Protein 1RGX (pdb70)

Solvent-accessible surface area: 13874 Å² total; per-residue (Å²): 149,110,134,61,125,67,23,33,59,41,0,100,63,31,3,112,68,38,16,40,102,21,6,138,48,7,26,20,47,9,66,58,45,79,47,179,34,89,77,4,47,1,60,157,66,25,14,0,0,0,2,1,0,1,65,37,1,6,4,16,51,26,107,164,92,73,30,0,36,0,67,27,94,195,23,74,52,0,7,0,4,0,1,77,30,74,84,86,130,132,111,138,44,64,64,15,35,133,31,0,114,98,17,4,82,77,60,11,61,64,25,1,88,44,12,27,24,52,12,72,60,41,78,44,208,27,76,93,3,47,1,60,163,66,25,12,0,0,0,2,2,0,1,77,41,1,4,6,18,40,26,116,164,92,82,30,0,29,0,70,34,67,216,13,62,53,0,8,0,4,0,1,88,18,85,41,73,129,82,102,173,49,175,67,82,122,99,51,64,28,39,108,69,0,88,61,29,4,102,72,43,11,71,87,18,14,150,61,12,31,28,49,10,71,52,45,83,45,188,33,86,79,4,51,1,59,148,67,26,14,0,0,1,2,0,0,0,65,40,2,5,5,19,46,28,106,160,94,63,32,0,32,0,70,30,98,197,13,73,47,0,6,0,3,0,0,68,8,76,45,68,173

GO terms:
  GO:0005576 extracellular region (C, IDA)
  GO:0005576 extracellular region (C, TAS)
  GO:0005576 extracellular region (C, EXP)

CATH classification: 6.10.250.200 (+1 more: 2.60.40.4230)

InterPro domains:
  IPR009714 Resistin-like molecule hormone family [PF06954] (26-110)
  IPR009714 Resistin-like molecule hormone family [PTHR21101] (1-112)
  IPR009714 Resistin-like molecule hormone family [cd16333] (26-111)
  IPR036262 Resistin-like superfamily [G3DSA:2.60.40.4230] (51-114)
  IPR036262 Resistin-like superfamily [SSF111423] (26-113)

Organism: Mus musculus (NCBI:txid10090)

Structure (mmCIF, N/CA/C/O backbone):
data_1RGX
#
_entry.id   1RGX
#
_cell.length_a   49.021
_cell.length_b   52.475
_cell.length_c   96.609
_cell.angle_alpha   90.00
_cell.angle_beta   96.53
_cell.angle_gamma   90.00
#
_symmetry.space_group_name_H-M   'C 1 2 1'
#
loop_
_entity.id
_entity.type
_entity.pdbx_description
1 polymer Resistin
2 water water
#
loop_
_atom_site.group_PDB
_atom_site.id
_atom_site.type_symbol
_atom_site.label_atom_id
_atom_site.label_alt_id
_atom_site.label_comp_id
_atom_site.label_asym_id
_atom_site.label_entity_id
_atom_site.label_seq_id
_atom_site.pdbx_PDB_ins_code
_atom_site.Cartn_x
_atom_site.Cartn_y
_atom_site.Cartn_z
_atom_site.occupancy
_atom_site.B_iso_or_equiv
_atom_site.auth_seq_id
_atom_site.auth_comp_id
_atom_site.auth_asym_id
_atom_site.auth_atom_id
_atom_site.pdbx_PDB_model_num
ATOM 1 N N . CYS A 1 26 ? -24.574 -9.267 56.482 1.00 33.31 6 CYS A N 1
ATOM 2 C CA . CYS A 1 26 ? -23.985 -8.255 55.537 1.00 33.43 6 CYS A CA 1
ATOM 3 C C . CYS A 1 26 ? -24.731 -8.255 54.177 1.00 32.73 6 CYS A C 1
ATOM 4 O O . CYS A 1 26 ? -24.134 -8.466 53.107 1.00 32.81 6 CYS A O 1
ATOM 7 N N . PRO A 1 27 ? -26.037 -7.975 54.230 1.00 32.10 7 PRO A N 1
ATOM 8 C CA . PRO A 1 27 ? -26.982 -8.336 53.154 1.00 31.62 7 PRO A CA 1
ATOM 9 C C . PRO A 1 27 ? -27.165 -7.393 51.938 1.00 30.96 7 PRO A C 1
ATOM 10 O O . PRO A 1 27 ? -26.701 -7.727 50.840 1.00 31.03 7 PRO A O 1
ATOM 14 N N . ILE A 1 28 ? -27.861 -6.266 52.105 1.00 30.17 8 ILE A N 1
ATOM 15 C CA . ILE A 1 28 ? -28.149 -5.354 50.976 1.00 29.74 8 ILE A CA 1
ATOM 16 C C . ILE A 1 28 ? -26.866 -4.879 50.285 1.00 29.32 8 ILE A C 1
ATOM 17 O O . ILE A 1 28 ? -26.849 -4.683 49.068 1.00 29.08 8 ILE A O 1
ATOM 22 N N . ASP A 1 29 ? -25.802 -4.698 51.064 1.00 28.87 9 ASP A N 1
ATOM 23 C CA . ASP A 1 29 ? -24.494 -4.319 50.517 1.00 28.64 9 ASP A CA 1
ATOM 24 C C . ASP A 1 29 ? -23.886 -5.412 49.626 1.00 28.51 9 ASP A C 1
ATOM 25 O O . ASP A 1 29 ? -23.135 -5.108 48.700 1.00 27.98 9 ASP A O 1
ATOM 27 N N . GLU A 1 30 ? -24.204 -6.674 49.908 1.00 28.36 10 GLU A N 1
ATOM 28 C CA . GLU A 1 30 ? -23.724 -7.802 49.088 1.00 28.42 10 GLU A CA 1
ATOM 29 C C . GLU A 1 30 ? -24.415 -7.849 47.728 1.00 28.16 10 GLU A C 1
ATOM 30 O O . GLU A 1 30 ? -23.769 -8.100 46.702 1.00 28.21 10 GLU A O 1
ATOM 36 N N . ALA A 1 31 ? -25.727 -7.629 47.721 1.00 27.98 11 ALA A N 1
ATOM 37 C CA . ALA A 1 31 ? -26.498 -7.629 46.473 1.00 27.78 11 ALA A CA 1
ATOM 38 C C . ALA A 1 31 ? -26.039 -6.495 45.568 1.00 27.72 11 ALA A C 1
ATOM 39 O O . ALA A 1 31 ? -25.860 -6.683 44.367 1.00 27.68 11 ALA A O 1
ATOM 41 N N . ILE A 1 32 ? -25.847 -5.320 46.159 1.00 27.64 12 ILE A N 1
ATOM 42 C CA . ILE A 1 32 ? -25.327 -4.164 45.431 1.00 27.62 12 ILE A CA 1
ATOM 43 C C . ILE A 1 32 ? -23.912 -4.422 44.915 1.00 27.77 12 ILE A C 1
ATOM 44 O O . ILE A 1 32 ? -23.607 -4.098 43.767 1.00 27.90 12 ILE A O 1
ATOM 49 N N . ASP A 1 33 ? -23.063 -5.017 45.751 1.00 28.05 13 ASP A N 1
ATOM 50 C CA . ASP A 1 33 ? -21.684 -5.351 45.355 1.00 28.39 13 ASP A CA 1
ATOM 51 C C . ASP A 1 33 ? -21.668 -6.254 44.117 1.00 28.21 13 ASP A C 1
ATOM 52 O O . ASP A 1 33 ? -20.859 -6.062 43.201 1.00 28.49 13 ASP A O 1
ATOM 57 N N . LYS A 1 34 ? -22.575 -7.229 44.103 1.00 28.20 14 LYS A N 1
ATOM 58 C CA . LYS A 1 34 ? -22.722 -8.162 42.985 1.00 28.29 14 LYS A CA 1
ATOM 59 C C . LYS A 1 34 ? -23.109 -7.447 41.691 1.00 28.44 14 LYS A C 1
ATOM 60 O O . LYS A 1 34 ? -22.587 -7.764 40.624 1.00 28.46 14 LYS A O 1
ATOM 62 N N . LYS A 1 35 ? -24.024 -6.485 41.799 1.00 28.69 15 LYS A N 1
ATOM 63 C CA . LYS A 1 35 ? -24.485 -5.711 40.646 1.00 28.93 15 LYS A CA 1
ATOM 64 C C . LYS A 1 35 ? -23.381 -4.815 40.093 1.00 29.34 15 LYS A C 1
ATOM 65 O O . LYS A 1 35 ? -23.249 -4.670 38.880 1.00 29.26 15 LYS A O 1
ATOM 67 N N . ILE A 1 36 ? -22.596 -4.214 40.985 1.00 29.74 16 ILE A N 1
ATOM 68 C CA . ILE A 1 36 ? -21.461 -3.387 40.569 1.00 29.97 16 ILE A CA 1
ATOM 69 C C . ILE A 1 36 ? -20.482 -4.237 39.769 1.00 30.58 16 ILE A C 1
ATOM 70 O O . ILE A 1 36 ? -20.112 -3.884 38.647 1.00 30.64 16 ILE A O 1
ATOM 75 N N . LYS A 1 37 ? -20.074 -5.359 40.356 1.00 31.16 17 LYS A N 1
ATOM 76 C CA . LYS A 1 37 ? -19.128 -6.280 39.713 1.00 31.80 17 LYS A CA 1
ATOM 77 C C . LYS A 1 37 ? -19.625 -6.791 38.352 1.00 32.31 17 LYS A C 1
ATOM 78 O O . LYS A 1 37 ? -18.849 -6.881 37.393 1.00 32.14 17 LYS A O 1
ATOM 84 N N . GLN A 1 38 ? -20.913 -7.111 38.265 1.00 33.05 18 GLN A N 1
ATOM 85 C CA . GLN A 1 38 ? -21.502 -7.601 37.012 1.00 33.85 18 GLN A CA 1
ATOM 86 C C . GLN A 1 38 ? -21.463 -6.551 35.902 1.00 34.71 18 GLN A C 1
ATOM 87 O O . GLN A 1 38 ? -21.067 -6.848 34.773 1.00 34.60 18 GLN A O 1
ATOM 89 N N . ASP A 1 39 ? -21.898 -5.336 36.229 1.00 35.83 19 ASP A N 1
ATOM 90 C CA . ASP A 1 39 ? -21.866 -4.217 35.285 1.00 36.67 19 ASP A CA 1
ATOM 91 C C . ASP A 1 39 ? -20.438 -3.894 34.876 1.00 37.59 19 ASP A C 1
ATOM 92 O O . ASP A 1 39 ? -20.170 -3.606 33.713 1.00 37.41 19 ASP A O 1
ATOM 97 N N . PHE A 1 40 ? -19.526 -3.945 35.838 1.00 38.62 20 PHE A N 1
ATOM 98 C CA . PHE A 1 40 ? -18.112 -3.709 35.558 1.00 39.53 20 PHE A CA 1
ATOM 99 C C . PHE A 1 40 ? -17.557 -4.725 34.563 1.00 40.11 20 PHE A C 1
ATOM 100 O O . PHE A 1 40 ? -16.834 -4.354 33.638 1.00 40.28 20 PHE A O 1
ATOM 108 N N . ASN A 1 41 ? -17.924 -5.993 34.726 1.00 40.88 21 ASN A N 1
ATOM 109 C CA . ASN A 1 41 ? -17.405 -7.053 33.857 1.00 41.58 21 ASN A CA 1
ATOM 110 C C . ASN A 1 41 ? -17.797 -6.886 32.383 1.00 41.86 21 ASN A C 1
ATOM 111 O O . ASN A 1 41 ? -17.079 -7.350 31.495 1.00 41.93 21 ASN A O 1
ATOM 116 N N . SER A 1 42 ? -18.921 -6.222 32.120 1.00 42.16 22 SER A N 1
ATOM 117 C CA . SER A 1 42 ? -19.313 -5.914 30.739 1.00 42.43 22 SER A CA 1
ATOM 118 C C . SER A 1 42 ? -18.741 -4.583 30.250 1.00 42.33 22 SER A C 1
ATOM 119 O O . SER A 1 42 ? -18.343 -4.474 29.090 1.00 42.43 22 SER A O 1
ATOM 122 N N . LEU A 1 43 ? -18.703 -3.574 31.116 1.00 42.29 23 LEU A N 1
ATOM 123 C CA . LEU A 1 43 ? -18.206 -2.251 30.711 1.00 42.25 23 LEU A CA 1
ATOM 124 C C . LEU A 1 43 ? -16.682 -2.199 30.522 1.00 42.17 23 LEU A C 1
ATOM 125 O O . LEU A 1 43 ? -16.200 -1.493 29.632 1.00 42.15 23 LEU A O 1
ATOM 130 N N . PHE A 1 44 ? -15.933 -2.937 31.343 1.00 42.08 24 PHE A N 1
ATOM 131 C CA . PHE A 1 44 ? -14.462 -2.976 31.225 1.00 42.13 24 PHE A CA 1
ATOM 132 C C . PHE A 1 44 ? -13.990 -3.295 29.788 1.00 42.05 24 PHE A C 1
ATOM 133 O O . PHE A 1 44 ? -13.328 -2.458 29.173 1.00 42.31 24 PHE A O 1
ATOM 141 N N . PRO A 1 45 ? -14.333 -4.467 29.242 1.00 41.93 25 PRO A N 1
ATOM 142 C CA . PRO A 1 45 ? -13.870 -4.844 27.896 1.00 41.78 25 PRO A CA 1
ATOM 143 C C . PRO A 1 45 ? -14.292 -3.855 26.809 1.00 41.54 25 PRO A C 1
ATOM 144 O O . PRO A 1 45 ? -13.480 -3.490 25.958 1.00 41.64 25 PRO A O 1
ATOM 148 N N . ASN A 1 46 ? -15.556 -3.439 26.852 1.00 41.40 26 ASN A N 1
ATOM 149 C CA . ASN A 1 46 ? -16.084 -2.408 25.952 1.00 41.19 26 ASN A CA 1
ATOM 150 C C . ASN A 1 46 ? -15.192 -1.173 25.896 1.00 40.70 26 ASN A C 1
ATOM 151 O O . ASN A 1 46 ? -14.818 -0.703 24.823 1.00 40.72 26 ASN A O 1
ATOM 156 N N . ALA A 1 47 ? -14.869 -0.659 27.076 1.00 40.14 27 ALA A N 1
ATOM 157 C CA . ALA A 1 47 ? -14.139 0.594 27.220 1.00 39.66 27 ALA A CA 1
ATOM 158 C C . ALA A 1 47 ? -12.656 0.454 26.874 1.00 39.33 27 ALA A C 1
ATOM 159 O O . ALA A 1 47 ? -12.027 1.414 26.434 1.00 39.15 27 ALA A O 1
ATOM 161 N N . ILE A 1 48 ? -12.105 -0.739 27.072 1.00 39.02 28 ILE A N 1
ATOM 162 C CA . ILE A 1 48 ? -10.685 -0.996 26.801 1.00 38.83 28 ILE A CA 1
ATOM 163 C C . ILE A 1 48 ? -10.401 -1.139 25.300 1.00 38.40 28 ILE A C 1
ATOM 164 O O . ILE A 1 48 ? -9.378 -0.651 24.798 1.00 38.68 28 ILE A O 1
ATOM 169 N N . LYS A 1 49 ? -11.298 -1.815 24.587 1.00 37.87 29 LYS A N 1
ATOM 170 C CA . LYS A 1 49 ? -11.177 -1.952 23.131 1.00 37.47 29 LYS A CA 1
ATOM 171 C C . LYS A 1 49 ? -11.444 -0.617 22.430 1.00 36.59 29 LYS A C 1
ATOM 172 O O . LYS A 1 49 ? -11.145 -0.451 21.244 1.00 36.53 29 LYS A O 1
ATOM 178 N N . ASN A 1 50 ? -12.004 0.331 23.179 1.00 35.52 30 ASN A N 1
ATOM 179 C CA . ASN A 1 50 ? -12.160 1.712 22.726 1.00 34.89 30 ASN A CA 1
ATOM 180 C C . ASN A 1 50 ? -10.861 2.541 22.808 1.00 34.18 30 ASN A C 1
ATOM 181 O O . ASN A 1 50 ? -10.847 3.726 22.465 1.00 34.23 30 ASN A O 1
ATOM 186 N N . ILE A 1 51 ? -9.780 1.917 23.268 1.00 33.16 31 ILE A N 1
ATOM 187 C CA . ILE A 1 51 ? -8.486 2.574 23.364 1.00 32.12 31 ILE A CA 1
ATOM 188 C C . ILE A 1 51 ? -7.585 1.988 22.309 1.00 31.35 31 ILE A C 1
ATOM 189 O O . ILE A 1 51 ? -7.523 0.769 22.151 1.00 31.74 31 ILE A O 1
ATOM 194 N N . GLY A 1 52 ? -6.897 2.866 21.589 1.00 29.72 32 GLY A N 1
ATOM 195 C CA . GLY A 1 52 ? -5.908 2.467 20.620 1.00 28.70 32 GLY A CA 1
ATOM 196 C C . GLY A 1 52 ? -4.603 3.174 20.885 1.00 27.24 32 GLY A C 1
ATOM 197 O O . GLY A 1 52 ? -4.504 4.026 21.771 1.00 27.19 32 GLY A O 1
ATOM 198 N N . LEU A 1 53 ? -3.604 2.791 20.106 1.00 25.92 33 LEU A N 1
ATOM 199 C CA . LEU A 1 53 ? -2.314 3.433 20.097 1.00 24.97 33 LEU A CA 1
ATOM 200 C C . LEU A 1 53 ? -2.330 4.618 19.155 1.00 23.95 33 LEU A C 1
ATOM 201 O O . LEU A 1 53 ? -2.675 4.482 17.977 1.00 24.76 33 LEU A O 1
ATOM 206 N N . ASN A 1 54 ? -1.916 5.763 19.674 1.00 22.56 34 ASN A N 1
ATOM 207 C CA . ASN A 1 54 ? -1.801 6.992 18.910 1.00 21.52 34 ASN A CA 1
ATOM 208 C C . ASN A 1 54 ? -0.316 7.264 18.712 1.00 20.89 34 ASN A C 1
ATOM 209 O O . ASN A 1 54 ? 0.387 7.619 19.653 1.00 19.86 34 ASN A O 1
ATOM 214 N N . CYS A 1 55 ? 0.146 7.056 17.486 1.00 20.57 35 CYS A N 1
ATOM 215 C CA . CYS A 1 55 ? 1.559 7.172 17.149 1.00 20.55 35 CYS A CA 1
ATOM 216 C C . CYS A 1 55 ? 1.778 8.224 16.082 1.00 20.19 35 CYS A C 1
ATOM 217 O O . CYS A 1 55 ? 0.937 8.425 15.212 1.00 20.10 35 CYS A O 1
ATOM 220 N N . TRP A 1 56 ? 2.931 8.875 16.147 1.00 19.71 36 TRP A N 1
ATOM 221 C CA . TRP A 1 56 ? 3.341 9.836 15.149 1.00 19.52 36 TRP A CA 1
ATOM 222 C C . TRP A 1 56 ? 4.859 9.852 15.091 1.00 19.56 36 TRP A C 1
ATOM 223 O O . TRP A 1 56 ? 5.528 9.2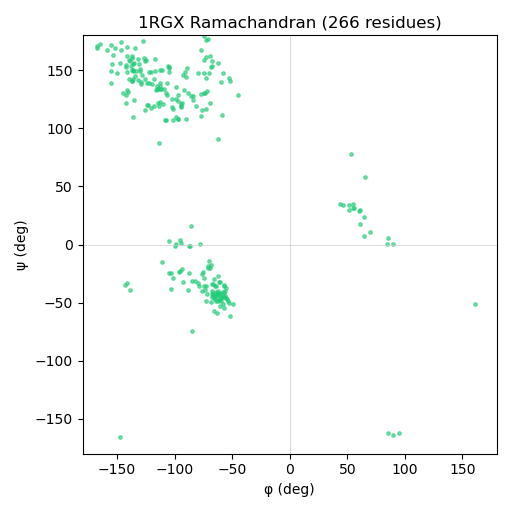80 15.953 1.00 19.78 36 TRP A O 1
ATOM 234 N N . THR A 1 57 ? 5.390 10.505 14.071 1.00 19.06 37 THR A N 1
ATOM 235 C CA . THR A 1 57 ? 6.835 10.572 13.892 1.00 19.50 37 THR A CA 1
ATOM 236 C C . THR A 1 57 ? 7.362 11.975 14.115 1.00 20.11 37 THR A C 1
ATOM 237 O O . THR A 1 57 ? 6.818 12.946 13.577 1.00 20.42 37 THR A O 1
ATOM 241 N N . VAL A 1 58 ? 8.444 12.062 14.881 1.00 20.53 38 VAL A N 1
ATOM 242 C CA . VAL A 1 58 ? 9.179 13.298 15.068 1.00 21.07 38 VAL A CA 1
ATOM 243 C C . VAL A 1 58 ? 10.499 13.119 14.343 1.00 21.19 38 VAL A C 1
ATOM 244 O O . VAL A 1 58 ? 11.241 12.193 14.641 1.00 21.45 38 VAL A O 1
ATOM 248 N N . SER A 1 59 ? 10.776 13.983 13.374 1.00 21.56 39 SER A N 1
ATOM 249 C CA . SER A 1 59 ? 12.039 13.946 12.666 1.00 21.87 39 SER A CA 1
ATOM 250 C C . SER A 1 59 ? 12.833 15.215 12.876 1.00 21.56 39 SER A C 1
ATOM 251 O O . SER A 1 59 ? 12.298 16.259 13.253 1.00 21.72 39 SER A O 1
ATOM 254 N N . SER A 1 60 ? 14.125 15.085 12.624 1.00 21.27 40 SER A N 1
ATOM 255 C CA . SER A 1 60 ? 15.072 16.170 12.772 1.00 21.25 40 SER A CA 1
ATOM 256 C C . SER A 1 60 ? 16.264 15.925 11.865 1.00 20.93 40 SER A C 1
ATOM 257 O O . SER A 1 60 ? 16.634 14.780 11.599 1.00 20.96 40 SER A O 1
ATOM 260 N N . ARG A 1 61 ? 16.867 17.006 11.395 1.00 20.41 41 ARG A N 1
ATOM 261 C CA . ARG A 1 61 ? 18.191 16.921 10.806 1.00 20.48 41 ARG A CA 1
ATOM 262 C C . ARG A 1 61 ? 19.171 16.556 11.926 1.00 20.34 41 ARG A C 1
ATOM 263 O O . ARG A 1 61 ? 18.881 16.763 13.111 1.00 19.85 41 ARG A O 1
ATOM 271 N N . GLY A 1 62 ? 20.315 15.996 11.550 1.00 20.34 42 GLY A N 1
ATOM 272 C CA . GLY A 1 62 ? 21.313 15.548 12.515 1.00 20.34 42 GLY A CA 1
ATOM 273 C C . GLY A 1 62 ? 21.007 14.147 12.999 1.00 20.57 42 GLY A C 1
ATOM 274 O O . GLY A 1 62 ? 20.218 13.431 12.380 1.00 21.20 42 GLY A O 1
ATOM 275 N N . LYS A 1 63 ? 21.601 13.770 14.129 1.00 20.23 43 LYS A N 1
ATOM 276 C CA . LYS A 1 63 ? 21.600 12.374 14.572 1.00 20.18 43 LYS A CA 1
ATOM 277 C C . LYS A 1 63 ? 20.639 12.078 15.722 1.00 19.85 43 LYS A C 1
ATOM 278 O O . LYS A 1 63 ? 20.590 10.948 16.207 1.00 19.67 43 LYS A O 1
ATOM 284 N N . LEU A 1 64 ? 19.877 13.081 16.151 1.00 19.85 44 LEU A N 1
ATOM 285 C CA . LE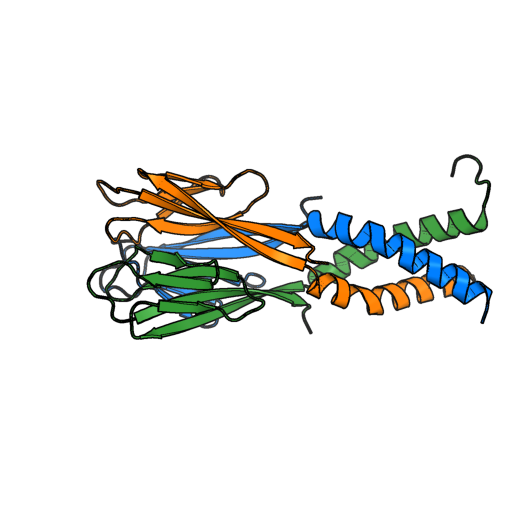U A 1 64 ? 18.954 12.923 17.278 1.00 19.54 44 LEU A CA 1
ATOM 286 C C . LEU A 1 64 ? 17.538 13.407 16.958 1.00 19.66 44 LEU A C 1
ATOM 287 O O . LEU A 1 64 ? 17.363 14.461 16.352 1.00 19.56 44 LEU A O 1
ATOM 292 N N . ALA A 1 65 ? 16.539 12.637 17.390 1.00 19.62 45 ALA A N 1
ATOM 293 C CA . ALA A 1 65 ? 15.126 13.058 17.358 1.00 19.85 45 ALA A CA 1
ATOM 294 C C . ALA A 1 65 ? 14.467 12.573 18.631 1.00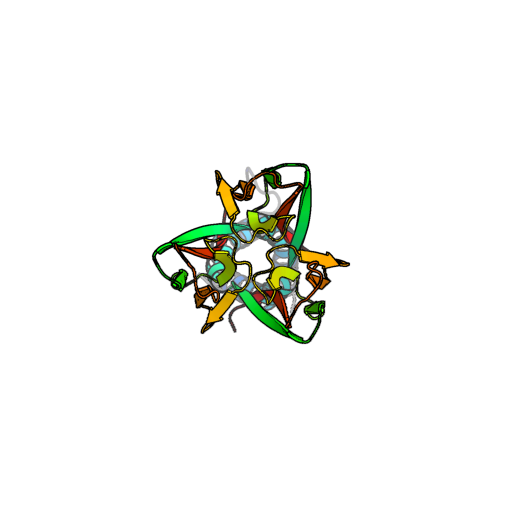 20.26 45 ALA A C 1
ATOM 295 O O . ALA A 1 65 ? 14.617 11.409 18.980 1.00 20.16 45 ALA A O 1
ATOM 297 N N . SER A 1 66 ? 13.740 13.445 19.323 1.00 21.12 46 SER A N 1
ATOM 298 C CA . SER A 1 66 ? 13.147 13.066 20.606 1.00 21.54 46 SER A CA 1
ATOM 299 C C . SER A 1 66 ? 11.625 13.106 20.621 1.00 21.73 46 SER A C 1
ATOM 300 O O . SER A 1 66 ? 10.988 13.899 19.920 1.00 21.90 46 SER A O 1
ATOM 303 N N . CYS A 1 67 ? 11.060 12.225 21.437 1.00 21.55 47 CYS A N 1
ATOM 304 C CA . CYS A 1 67 ? 9.626 12.169 21.643 1.00 21.76 47 CYS A CA 1
ATOM 305 C C . CYS A 1 67 ? 9.293 13.064 22.818 1.00 22.07 47 CYS A C 1
ATOM 306 O O . CYS A 1 67 ? 10.110 13.203 23.730 1.00 21.81 47 CYS A O 1
ATOM 309 N N . PRO A 1 68 ? 8.108 13.672 22.809 1.00 22.30 48 PRO A N 1
ATOM 310 C CA . PRO A 1 68 ? 7.705 14.568 23.888 1.00 22.65 48 PRO A CA 1
ATOM 311 C C . PRO A 1 68 ? 7.265 13.872 25.171 1.00 22.98 48 PRO A C 1
ATOM 312 O O . PRO A 1 68 ? 7.029 12.662 25.191 1.00 22.32 48 PRO A O 1
ATOM 316 N N . GLU A 1 69 ? 7.149 14.657 26.237 1.00 23.67 49 GLU A N 1
ATOM 317 C CA . GLU A 1 69 ? 6.642 14.156 27.506 1.00 24.27 49 GLU A CA 1
ATOM 318 C C . GLU A 1 69 ? 5.310 13.435 27.308 1.00 23.88 49 GLU A C 1
ATOM 319 O O . GLU A 1 69 ? 4.479 13.856 26.497 1.00 23.93 49 GLU A O 1
ATOM 325 N N . GLY A 1 70 ? 5.128 12.338 28.036 1.00 23.38 50 GLY A N 1
ATOM 326 C CA . GLY A 1 70 ? 3.888 11.567 27.988 1.00 23.01 50 GLY A CA 1
ATOM 327 C C . GLY A 1 70 ? 3.814 10.543 26.872 1.00 22.61 50 GLY A C 1
ATOM 328 O O . GLY A 1 70 ? 2.772 9.912 26.676 1.00 22.87 50 GLY A O 1
ATOM 329 N N . THR A 1 71 ? 4.911 10.374 26.135 1.00 21.85 51 THR A N 1
ATOM 330 C CA . THR A 1 71 ? 4.972 9.377 25.069 1.00 21.30 51 THR A CA 1
ATOM 331 C C . THR A 1 71 ? 6.145 8.422 25.258 1.00 20.58 51 THR A C 1
ATOM 332 O O . THR A 1 71 ? 7.124 8.734 25.952 1.00 20.39 51 THR A O 1
ATOM 336 N N . ALA A 1 72 ? 6.028 7.256 24.631 1.00 20.01 52 ALA A N 1
ATOM 337 C CA . ALA A 1 72 ? 7.099 6.274 24.592 1.00 19.74 52 ALA A CA 1
ATOM 338 C C . ALA A 1 72 ? 7.699 6.294 23.201 1.00 19.94 52 ALA A C 1
ATOM 339 O O . ALA A 1 72 ? 7.013 6.649 22.236 1.00 18.99 52 ALA A O 1
ATOM 341 N N . VAL A 1 73 ? 8.973 5.914 23.111 1.00 19.85 53 VAL A N 1
ATOM 342 C CA . VAL A 1 73 ? 9.662 5.770 21.818 1.00 20.73 53 VAL A CA 1
ATOM 343 C C . VAL A 1 73 ? 9.603 4.297 21.442 1.00 21.01 53 VAL A C 1
ATOM 344 O O . VAL A 1 73 ? 10.055 3.439 22.213 1.00 20.02 53 VAL A O 1
ATOM 348 N N . LEU A 1 74 ? 9.058 3.997 20.266 1.00 21.73 54 LEU A N 1
ATOM 349 C CA . LEU A 1 74 ? 8.875 2.598 19.841 1.00 22.39 54 LEU A CA 1
ATOM 350 C C . LEU A 1 74 ? 9.857 2.114 18.778 1.00 22.05 54 LEU A C 1
ATOM 351 O O . LEU A 1 74 ? 10.111 0.910 18.659 1.00 21.90 54 LEU A O 1
ATOM 356 N N . SER A 1 75 ? 10.396 3.047 18.001 1.00 21.31 55 SER A N 1
ATOM 357 C CA . SER A 1 75 ? 11.358 2.731 16.978 1.00 21.21 55 SER A CA 1
ATOM 358 C C . SER A 1 75 ? 12.043 4.016 16.531 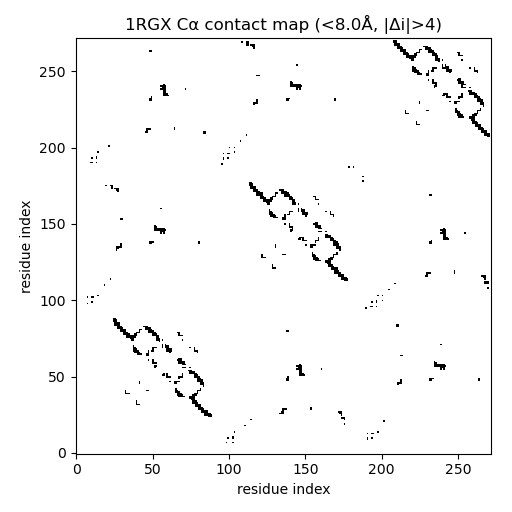1.00 21.52 55 SER A C 1
ATOM 359 O O . SER A 1 75 ? 11.665 5.112 16.957 1.00 22.13 55 SER A O 1
ATOM 362 N N . CYS A 1 76 ? 13.066 3.863 15.705 1.00 21.98 56 CYS A N 1
ATOM 363 C CA . CYS A 1 76 ? 13.766 4.986 15.083 1.00 22.14 56 CYS A CA 1
ATOM 364 C C . CYS A 1 76 ? 14.015 4.689 13.622 1.00 22.34 56 CYS A C 1
ATOM 365 O O . CYS A 1 76 ? 14.078 3.524 13.219 1.00 22.81 56 CYS A O 1
ATOM 368 N N . SER A 1 77 ? 14.161 5.744 12.830 1.00 22.37 57 SER A N 1
ATOM 369 C CA . SER A 1 77 ? 14.600 5.620 11.433 1.00 22.76 57 SER A CA 1
ATOM 370 C C . SER A 1 77 ? 15.722 6.618 11.186 1.00 22.31 57 SER A C 1
ATOM 371 O O . SER A 1 77 ? 15.826 7.635 11.873 1.00 22.22 57 SER A O 1
ATOM 374 N N . CYS A 1 78 ? 16.558 6.326 10.198 1.00 22.50 58 CYS A N 1
ATOM 375 C CA . CYS A 1 78 ? 17.694 7.171 9.880 1.00 22.30 58 CYS A CA 1
ATOM 376 C C . CYS A 1 78 ? 17.824 7.356 8.380 1.00 22.80 58 CYS A C 1
ATOM 377 O O . CYS A 1 78 ? 17.491 6.456 7.609 1.00 22.67 58 CYS A O 1
ATOM 380 N N . GLY A 1 79 ? 18.344 8.510 7.978 1.00 23.33 59 GLY A N 1
ATOM 381 C CA . GLY A 1 79 ? 18.759 8.728 6.591 1.00 23.87 59 GLY A CA 1
ATOM 382 C C . GLY A 1 79 ? 20.007 7.924 6.264 1.00 24.35 59 GLY A C 1
ATOM 383 O O . GLY A 1 79 ? 20.566 7.234 7.125 1.00 24.25 59 GLY A O 1
ATOM 384 N N . SER A 1 80 ? 20.433 8.008 5.009 1.00 25.09 60 SER A N 1
ATOM 385 C CA . SER A 1 80 ? 21.693 7.397 4.549 1.00 25.75 60 SER A CA 1
ATOM 386 C C . SER A 1 80 ? 21.684 5.857 4.648 1.00 25.59 60 SER A C 1
ATOM 387 O O . SER A 1 80 ? 22.741 5.219 4.723 1.00 25.23 60 SER A O 1
ATOM 390 N N . ALA A 1 81 ? 20.474 5.287 4.633 1.00 25.27 61 ALA A N 1
ATOM 391 C CA . ALA A 1 81 ? 20.228 3.834 4.750 1.00 24.95 61 ALA A CA 1
ATOM 392 C C . ALA A 1 81 ? 20.720 3.206 6.059 1.00 24.55 61 ALA A C 1
ATOM 393 O O . ALA A 1 81 ? 20.818 1.981 6.170 1.00 24.60 61 ALA A O 1
ATOM 395 N N . CYS A 1 82 ? 20.970 4.040 7.062 1.00 23.94 62 CYS A N 1
ATOM 396 C CA . CYS A 1 82 ? 21.533 3.587 8.324 1.00 23.56 62 CYS A CA 1
ATOM 397 C C . CYS A 1 82 ? 20.483 2.889 9.184 1.00 22.91 62 CYS A C 1
ATOM 398 O O . CYS A 1 82 ? 19.522 3.513 9.604 1.00 23.33 62 CYS A O 1
ATOM 401 N N . GLY A 1 83 ? 20.672 1.598 9.437 1.00 22.01 63 GLY A N 1
ATOM 402 C CA . GLY A 1 83 ? 19.760 0.824 10.288 1.00 21.27 63 GLY A CA 1
ATOM 403 C C . GLY A 1 83 ? 20.198 0.713 11.740 1.00 20.81 63 GLY A C 1
ATOM 404 O O . GLY A 1 83 ? 19.538 0.039 12.541 1.00 20.60 63 GLY A O 1
ATOM 405 N N . SER A 1 84 ? 21.298 1.383 12.086 1.00 20.33 64 SER A N 1
ATOM 406 C CA . SER A 1 84 ? 21.880 1.310 13.429 1.00 19.99 64 SER A CA 1
ATOM 407 C C . SER A 1 84 ? 21.476 2.514 14.283 1.00 19.97 64 SER A C 1
ATOM 408 O O . SER A 1 84 ? 21.914 3.641 14.044 1.00 19.27 64 SER A O 1
ATOM 411 N N . TRP A 1 85 ? 20.630 2.264 15.280 1.00 20.19 65 TRP A N 1
ATOM 412 C CA . TRP A 1 85 ? 20.178 3.315 16.176 1.00 20.54 65 TRP A CA 1
ATOM 413 C C . TRP A 1 85 ? 20.078 2.814 17.601 1.00 20.50 65 TRP A C 1
ATOM 414 O O . TRP A 1 85 ? 20.040 1.612 17.860 1.00 20.50 65 TRP A O 1
ATOM 425 N N . ASP A 1 86 ? 20.041 3.757 18.528 1.00 21.05 66 ASP A N 1
ATOM 426 C CA . ASP A 1 86 ? 19.755 3.437 19.916 1.00 21.15 66 ASP A CA 1
ATOM 427 C C . ASP A 1 86 ? 18.906 4.538 20.511 1.00 21.44 66 ASP A C 1
ATOM 428 O O . ASP A 1 86 ? 18.936 5.678 20.048 1.00 21.20 66 ASP A O 1
ATOM 433 N N . ILE A 1 87 ? 18.142 4.183 21.535 1.00 22.07 67 ILE A N 1
ATOM 434 C CA . ILE A 1 87 ? 17.296 5.134 22.240 1.00 22.41 67 ILE A CA 1
ATOM 435 C C . ILE A 1 87 ? 17.961 5.540 23.560 1.00 22.98 67 ILE A C 1
ATOM 436 O O . ILE A 1 87 ? 18.318 4.683 24.371 1.00 23.10 67 ILE A O 1
ATOM 441 N N . ARG A 1 88 ? 18.136 6.843 23.762 1.00 23.42 68 ARG A N 1
ATOM 442 C CA . ARG A 1 88 ? 18.750 7.355 24.996 1.00 24.15 68 ARG A CA 1
ATOM 443 C C . ARG A 1 88 ? 17.679 7.828 25.964 1.00 24.20 68 ARG A C 1
ATOM 444 O O . ARG A 1 88 ? 16.747 8.530 25.571 1.00 24.07 68 ARG A O 1
ATOM 452 N N . GLU A 1 89 ? 17.828 7.464 27.236 1.00 24.86 69 GLU A N 1
ATOM 453 C CA . GLU A 1 89 ? 16.927 7.934 28.302 1.00 25.28 69 GLU A CA 1
ATOM 454 C C . GLU A 1 89 ? 15.432 7.720 27.998 1.00 25.23 69 GLU A C 1
ATOM 455 O O . GLU A 1 89 ? 14.579 8.515 28.411 1.00 24.98 69 GLU A O 1
ATOM 461 N N . GLU A 1 90 ? 15.139 6.626 27.291 1.00 25.11 70 GLU A N 1
ATOM 462 C CA . GLU A 1 90 ? 13.793 6.276 26.790 1.00 25.00 70 GLU A CA 1
ATOM 463 C C . GLU A 1 90 ? 13.036 7.473 26.177 1.00 24.35 70 GLU A C 1
ATOM 464 O O . GLU A 1 90 ? 11.811 7.563 26.279 1.00 24.45 70 GLU A O 1
ATOM 470 N N . LYS A 1 91 ? 13.775 8.374 25.530 1.00 24.01 71 LYS A N 1
ATOM 471 C CA . LYS A 1 91 ? 13.203 9.598 24.948 1.00 23.71 71 LYS A CA 1
ATOM 472 C C . LYS A 1 91 ? 13.762 9.951 23.572 1.00 23.04 71 LYS A C 1
ATOM 473 O O . LYS A 1 91 ? 13.018 10.413 22.704 1.00 22.36 71 LYS A O 1
ATOM 479 N N . VAL A 1 92 ? 15.062 9.747 23.381 1.00 22.23 72 VAL A N 1
ATOM 480 C CA . VAL A 1 92 ? 15.761 10.280 22.216 1.00 22.09 72 VAL A CA 1
ATOM 481 C C . VAL A 1 92 ? 16.275 9.174 21.308 1.00 21.26 72 VAL A C 1
ATOM 482 O O . VAL A 1 92 ? 17.069 8.332 21.719 1.00 21.04 72 VAL A O 1
ATOM 486 N N . CYS A 1 93 ? 15.834 9.201 20.055 1.00 21.03 73 CYS A N 1
ATOM 487 C CA . CYS A 1 93 ? 16.422 8.358 19.025 1.00 20.59 73 CYS A CA 1
ATOM 488 C C . CYS A 1 93 ? 17.787 8.908 18.618 1.00 20.86 73 CYS A C 1
ATOM 489 O O . CYS A 1 93 ? 17.907 10.092 18.317 1.00 20.49 73 CYS A O 1
ATOM 492 N N . HIS A 1 94 ? 18.795 8.038 18.602 1.00 20.62 74 HIS A N 1
ATOM 493 C CA . HIS A 1 94 ? 20.145 8.390 18.153 1.00 21.16 74 HIS A CA 1
ATOM 494 C C . HIS A 1 94 ? 20.539 7.510 16.979 1.00 21.29 74 HIS A C 1
ATOM 495 O O . HIS A 1 94 ? 20.631 6.303 17.128 1.00 21.54 74 HIS A O 1
ATOM 502 N N . CYS A 1 95 ? 20.780 8.119 15.818 1.00 22.00 75 CYS A N 1
ATOM 503 C CA . CYS A 1 95 ? 21.273 7.397 14.650 1.00 22.31 75 CYS A CA 1
ATOM 504 C C . CYS A 1 95 ? 22.796 7.372 14.680 1.00 22.88 75 CYS A C 1
ATOM 505 O O . CYS A 1 95 ? 23.433 8.413 14.835 1.00 23.26 75 CYS A O 1
ATOM 508 N N . GLN A 1 96 ? 23.364 6.182 14.502 1.00 23.57 76 GLN A N 1
ATOM 509 C CA . GLN A 1 96 ? 24.773 5.921 14.841 1.00 23.73 76 GLN A CA 1
ATOM 510 C C . GLN A 1 96 ? 25.787 6.015 13.704 1.00 24.56 76 GLN A C 1
ATOM 511 O O . GLN A 1 96 ? 26.968 6.221 13.980 1.00 24.15 76 GLN A O 1
ATOM 517 N N . CYS A 1 97 ? 25.364 5.843 12.454 1.00 25.26 77 CYS A N 1
ATOM 518 C CA . CYS A 1 97 ? 26.322 5.842 11.338 1.00 26.36 77 CYS A CA 1
ATOM 519 C C . CYS A 1 97 ? 27.021 7.195 11.239 1.00 27.38 77 CYS A C 1
ATOM 520 O O . CYS A 1 97 ? 26.508 8.202 11.726 1.00 27.59 77 CYS A O 1
ATOM 523 N N . ALA A 1 98 ? 28.212 7.206 10.644 1.00 28.70 78 ALA A N 1
ATOM 524 C CA . ALA A 1 98 ? 28.964 8.448 10.454 1.00 29.64 78 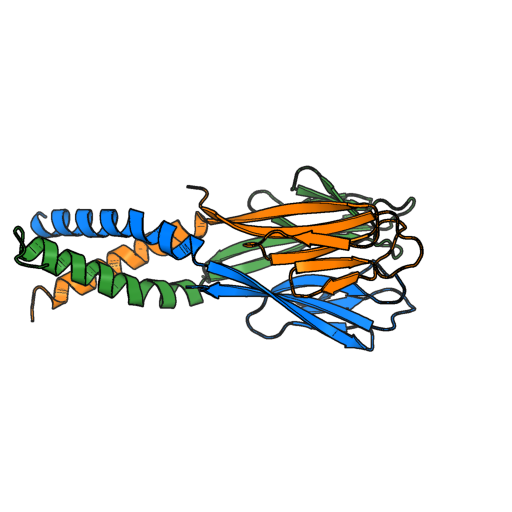ALA A CA 1
ATOM 525 C C . ALA A 1 98 ? 28.168 9.419 9.589 1.00 30.39 78 ALA A C 1
ATOM 526 O O . ALA A 1 98 ? 28.079 10.608 9.895 1.00 30.70 78 ALA A O 1
ATOM 528 N N . ARG A 1 99 ? 27.598 8.890 8.510 1.00 31.13 79 ARG A N 1
ATOM 529 C CA . ARG A 1 99 ? 26.737 9.648 7.609 1.00 31.73 79 ARG A CA 1
ATOM 530 C C . ARG A 1 99 ? 25.283 9.571 8.047 1.00 31.67 79 ARG A C 1
ATOM 531 O O . ARG A 1 99 ? 24.656 8.519 7.908 1.00 32.01 79 ARG A O 1
ATOM 539 N N . ILE A 1 100 ? 24.751 10.673 8.577 1.00 31.40 80 ILE A N 1
ATOM 540 C CA . ILE A 1 100 ? 23.317 10.776 8.878 1.00 31.12 80 ILE A CA 1
ATOM 541 C C . ILE A 1 100 ? 22.744 12.132 8.448 1.00 30.58 80 ILE A C 1
ATOM 542 O O . ILE A 1 100 ? 23.046 13.158 9.052 1.00 30.89 80 ILE A O 1
ATOM 547 N N . ASP A 1 101 ? 21.910 12.126 7.411 1.00 29.96 81 ASP A N 1
ATOM 548 C CA . ASP A 1 101 ? 21.205 13.341 6.983 1.00 29.36 81 ASP A CA 1
ATOM 549 C C . ASP A 1 101 ? 20.076 13.712 7.955 1.00 27.86 81 ASP A C 1
ATOM 550 O O . ASP A 1 101 ? 19.866 14.884 8.250 1.00 28.01 81 ASP A O 1
ATOM 555 N N . TRP A 1 102 ? 19.359 12.711 8.457 1.00 25.97 82 TRP A N 1
ATOM 556 C CA . TRP A 1 102 ? 18.233 12.951 9.359 1.00 24.26 82 TRP A CA 1
ATOM 557 C C . TRP A 1 102 ? 17.977 11.773 10.286 1.00 22.87 82 TRP A C 1
ATOM 558 O O . TRP A 1 102 ? 18.428 10.655 10.038 1.00 21.50 82 TRP A O 1
ATOM 569 N N . THR A 1 103 ? 17.218 12.051 11.341 1.00 21.90 83 THR A N 1
ATOM 570 C CA . THR A 1 103 ? 16.832 11.061 12.341 1.00 21.21 83 THR A CA 1
ATOM 571 C C . THR A 1 103 ? 15.350 11.213 12.622 1.00 21.03 83 THR A C 1
ATOM 572 O O . THR A 1 103 ? 14.817 12.319 12.607 1.00 21.12 83 THR A O 1
ATOM 576 N N . ALA A 1 104 ? 14.694 10.092 12.878 1.00 20.59 84 ALA A N 1
ATOM 577 C CA . ALA A 1 104 ? 13.267 10.097 13.149 1.00 20.17 84 ALA A CA 1
ATOM 578 C C . ALA A 1 104 ? 12.935 9.139 14.267 1.00 19.87 84 ALA A C 1
ATOM 579 O O . ALA A 1 104 ? 13.524 8.063 14.380 1.00 20.10 84 ALA A O 1
ATOM 581 N N . ALA A 1 105 ? 11.988 9.557 15.096 1.00 19.59 85 ALA A N 1
ATOM 582 C CA . ALA A 1 105 ? 11.521 8.770 16.215 1.00 19.10 85 ALA A CA 1
ATOM 583 C C . ALA A 1 105 ? 10.041 8.499 16.029 1.00 19.00 85 ALA A C 1
ATOM 584 O O . ALA A 1 105 ? 9.294 9.392 15.633 1.00 18.04 85 ALA A O 1
ATOM 586 N N . ARG A 1 106 ? 9.635 7.268 16.325 1.00 19.23 86 ARG A N 1
ATOM 587 C CA . ARG A 1 106 ? 8.217 6.912 16.407 1.00 19.72 86 ARG A CA 1
ATOM 588 C C . ARG A 1 106 ? 7.763 7.015 17.857 1.00 19.97 86 ARG A C 1
ATOM 589 O O . ARG A 1 106 ? 8.266 6.297 18.727 1.00 20.38 86 ARG A O 1
ATOM 597 N N . CYS A 1 107 ? 6.791 7.900 18.094 1.00 20.38 87 CYS A N 1
ATOM 598 C CA . CYS A 1 107 ? 6.342 8.277 19.429 1.00 20.47 87 CYS A CA 1
ATOM 599 C C . CYS A 1 107 ? 4.900 7.843 19.588 1.00 20.15 87 CYS A C 1
ATOM 600 O O . CYS A 1 107 ? 4.097 8.086 18.689 1.00 19.74 87 CYS A O 1
ATOM 603 N N . CYS A 1 108 ? 4.573 7.202 20.705 1.00 20.16 88 CYS A N 1
ATOM 604 C CA . CYS A 1 108 ? 3.204 6.732 20.928 1.00 20.63 88 CYS A CA 1
ATOM 605 C C . CYS A 1 108 ? 2.682 6.989 22.323 1.00 20.28 88 CYS A C 1
ATOM 606 O O . CYS A 1 108 ? 3.419 7.009 23.321 1.00 20.29 88 CYS A O 1
ATOM 609 N N . LYS A 1 109 ? 1.374 7.161 22.378 1.00 20.48 89 LYS A N 1
ATOM 610 C CA . LYS A 1 109 ? 0.672 7.174 23.636 1.00 20.91 89 LYS A CA 1
ATOM 611 C C . LYS A 1 109 ? -0.707 6.570 23.448 1.00 21.73 89 LYS A C 1
ATOM 612 O O . LYS A 1 109 ? -1.131 6.333 22.320 1.00 21.27 89 LYS A O 1
ATOM 618 N N . LEU A 1 110 ? -1.389 6.273 24.548 1.00 22.60 90 LEU A N 1
ATOM 619 C CA . LEU A 1 110 ? -2.728 5.693 24.424 1.00 24.13 90 LEU A CA 1
ATOM 620 C C . LEU A 1 110 ? -3.767 6.766 24.123 1.00 25.51 90 LEU A C 1
ATOM 621 O O . LEU A 1 110 ? -3.646 7.909 24.579 1.00 25.36 90 LEU A O 1
ATOM 626 N N . GLN A 1 111 ? -4.792 6.385 23.360 1.00 27.04 91 GLN A N 1
ATOM 627 C CA . GLN A 1 111 ? -5.791 7.335 22.887 1.00 28.81 91 GLN A CA 1
ATOM 628 C C . GLN A 1 111 ? -7.201 6.746 22.888 1.00 30.13 91 GLN A C 1
ATOM 629 O O . GLN A 1 111 ? -7.446 5.729 22.238 1.00 30.13 91 GLN A O 1
ATOM 635 N N . VAL A 1 112 ? -8.122 7.381 23.611 1.00 31.97 92 VAL A N 1
ATOM 636 C CA . VAL A 1 112 ? -9.544 7.031 23.501 1.00 33.53 92 VAL A CA 1
ATOM 637 C C . VAL A 1 112 ? -10.049 7.463 22.126 1.00 34.76 92 VAL A C 1
ATOM 638 O O . VAL A 1 112 ? -9.937 8.631 21.750 1.00 35.25 92 VAL A O 1
ATOM 642 N N . ALA A 1 113 ? -10.564 6.513 21.357 1.00 36.22 93 ALA A N 1
ATOM 643 C CA . ALA A 1 113 ? -11.089 6.809 20.025 1.00 37.02 93 ALA A CA 1
ATOM 644 C C . ALA A 1 113 ? -12.552 7.220 20.125 1.00 37.80 93 ALA A C 1
ATOM 645 O O . ALA A 1 113 ? -13.095 7.918 19.279 1.00 37.88 93 ALA A O 1
ATOM 647 N N . SER A 1 114 ? -13.193 6.745 21.220 1.00 38.53 94 SER A N 1
ATOM 648 C CA . SER A 1 114 ? -14.619 6.923 21.448 1.00 39.11 94 SER A CA 1
ATOM 649 C C . SER A 1 114 ? -15.309 7.250 20.123 1.00 39.42 94 SER A C 1
ATOM 650 O O . SER A 1 114 ? -15.765 6.349 19.420 1.00 40.17 94 SER A O 1
ATOM 654 N N . CYS B 1 26 ? -28.132 12.981 52.629 1.00 58.32 6 CYS B N 1
ATOM 655 C CA . CYS B 1 26 ? -28.480 12.148 51.468 1.00 58.23 6 CYS B CA 1
ATOM 656 C C . CYS B 1 26 ? -27.971 10.684 51.584 1.00 57.75 6 CYS B C 1
ATOM 657 O O . CYS B 1 26 ? -27.415 10.113 50.644 1.00 57.74 6 CYS B O 1
ATOM 660 N N . PRO B 1 27 ? -28.113 10.130 52.797 1.00 57.12 7 PRO B N 1
ATOM 661 C CA . PRO B 1 27 ? -27.607 8.744 53.118 1.00 56.57 7 PRO B CA 1
ATOM 662 C C . PRO B 1 27 ? -28.117 7.471 52.436 1.00 55.77 7 PRO B C 1
ATOM 663 O O . PRO B 1 27 ? -29.089 6.887 52.903 1.00 55.96 7 PRO B O 1
ATOM 667 N N . ILE B 1 28 ? -27.515 7.035 51.362 1.00 54.60 8 ILE B N 1
ATOM 668 C CA . ILE B 1 28 ? -27.850 5.797 50.651 1.00 53.57 8 ILE B CA 1
ATOM 669 C C . ILE B 1 28 ? -27.235 6.029 49.288 1.00 52.40 8 ILE B C 1
ATOM 670 O O . ILE B 1 28 ? -26.491 5.194 48.762 1.00 52.45 8 ILE B O 1
ATOM 675 N N . ASP B 1 29 ? -27.581 7.186 48.754 1.00 50.91 9 ASP B N 1
ATOM 676 C CA . ASP B 1 29 ? -26.972 7.710 47.535 1.00 49.73 9 ASP B CA 1
ATOM 677 C C . ASP B 1 29 ? -25.566 8.251 47.835 1.00 48.59 9 ASP B C 1
ATOM 678 O O . ASP B 1 29 ? -24.717 8.347 46.947 1.00 48.46 9 ASP B O 1
ATOM 680 N N . GLU B 1 30 ? -25.355 8.606 49.102 1.00 47.15 10 GLU B N 1
ATOM 681 C CA . GLU B 1 30 ? -24.048 8.992 49.641 1.00 46.05 10 GLU B CA 1
ATOM 682 C C . GLU B 1 30 ? -23.106 7.783 49.682 1.00 44.92 10 GLU B C 1
ATOM 683 O O . GLU B 1 30 ? -21.967 7.834 49.207 1.00 44.96 10 GLU B O 1
ATOM 685 N N . ALA B 1 31 ? -23.630 6.700 50.255 1.00 43.49 11 ALA B N 1
ATOM 686 C CA . ALA B 1 31 ? -22.915 5.443 50.528 1.00 42.40 11 ALA B CA 1
ATOM 687 C C . ALA B 1 31 ? -22.733 4.504 49.326 1.00 41.35 11 ALA B C 1
ATOM 688 O O . ALA B 1 31 ? -21.718 3.812 49.230 1.00 41.25 11 ALA B O 1
ATOM 690 N N . ILE B 1 32 ? -23.726 4.461 48.439 1.00 40.19 12 ILE B N 1
ATOM 691 C CA . ILE B 1 32 ? -23.676 3.618 47.236 1.00 39.27 12 ILE B CA 1
ATOM 692 C C . ILE B 1 32 ? -22.533 4.066 46.334 1.00 38.47 12 ILE B C 1
ATOM 693 O O . ILE B 1 32 ? -21.808 3.240 45.777 1.00 38.33 12 ILE B O 1
ATOM 698 N N . ASP B 1 33 ? -22.390 5.379 46.188 1.00 37.53 13 ASP B N 1
ATOM 699 C CA . ASP B 1 33 ? -21.351 5.955 45.337 1.00 36.77 13 ASP B CA 1
ATOM 700 C C . ASP B 1 33 ? -19.958 5.634 45.866 1.00 36.10 13 ASP B C 1
ATOM 701 O O . ASP B 1 33 ? -19.029 5.415 45.087 1.00 35.96 13 ASP B O 1
ATOM 703 N N . LYS B 1 34 ? -19.820 5.608 47.190 1.00 35.25 14 LYS B N 1
ATOM 704 C CA . LYS B 1 34 ? -18.549 5.264 47.825 1.00 34.65 14 LYS B CA 1
ATOM 705 C C . LYS B 1 34 ? -18.192 3.801 47.567 1.00 33.99 14 LYS B C 1
ATOM 706 O O . LYS B 1 34 ? -17.036 3.478 47.287 1.00 33.93 14 LYS B O 1
ATOM 712 N N . LYS B 1 35 ? -19.191 2.927 47.650 1.00 33.27 15 LYS B N 1
ATOM 713 C CA . LYS B 1 35 ? -19.004 1.501 47.372 1.00 32.84 15 LYS B CA 1
ATOM 714 C C . LYS B 1 35 ? -18.633 1.246 45.907 1.00 32.53 15 LYS B C 1
ATOM 715 O O . LYS B 1 35 ? -17.843 0.349 45.618 1.00 32.36 15 LYS B O 1
ATOM 718 N N . ILE B 1 36 ? -19.203 2.032 44.993 1.00 32.16 16 ILE B N 1
ATOM 719 C CA . ILE B 1 36 ? -18.867 1.937 43.566 1.00 31.76 16 ILE B CA 1
ATOM 720 C C . ILE B 1 36 ? -17.420 2.353 43.334 1.00 31.65 16 ILE B C 1
ATOM 721 O O . ILE B 1 36 ? -16.685 1.677 42.611 1.00 31.48 16 ILE B O 1
ATOM 726 N N . LYS B 1 37 ? -17.021 3.468 43.944 1.00 31.60 17 LYS B N 1
ATOM 727 C CA . LYS B 1 37 ? -15.641 3.944 43.851 1.00 31.56 17 LYS B CA 1
ATOM 728 C C . LYS B 1 37 ? -14.667 2.907 44.416 1.00 31.57 17 LYS B C 1
ATOM 729 O O . LYS B 1 37 ? -13.654 2.596 43.784 1.00 31.39 17 LYS B O 1
ATOM 735 N N . GLN B 1 38 ? -14.987 2.375 45.596 1.00 31.51 18 GLN B N 1
ATOM 736 C CA . GLN B 1 38 ? -14.173 1.328 46.225 1.00 31.61 18 GLN B CA 1
ATOM 737 C C . GLN B 1 38 ? -14.011 0.112 45.319 1.00 31.67 18 GLN B C 1
ATOM 738 O O . GLN B 1 38 ? -12.893 -0.319 45.040 1.00 31.19 18 GLN B O 1
ATOM 744 N N . ASP B 1 39 ? -15.138 -0.439 44.880 1.00 31.87 19 ASP B N 1
ATOM 745 C CA . ASP B 1 39 ? -15.148 -1.607 44.001 1.00 32.09 19 ASP B CA 1
ATOM 746 C C . ASP B 1 39 ? -14.332 -1.374 42.727 1.00 32.23 19 ASP B C 1
ATOM 747 O O . ASP B 1 39 ? -13.536 -2.225 42.328 1.00 32.11 19 ASP B O 1
ATOM 752 N N . PHE B 1 40 ? -14.527 -0.214 42.104 1.00 32.53 20 PHE B N 1
ATOM 753 C CA . PHE B 1 40 ? -13.809 0.153 40.875 1.00 32.94 20 PHE B CA 1
ATOM 754 C C . PHE B 1 40 ? -12.297 0.168 41.090 1.00 33.35 20 PHE B C 1
ATOM 755 O O . PHE B 1 40 ? -11.544 -0.404 40.302 1.00 33.49 20 PHE B O 1
ATOM 763 N N . ASN B 1 41 ? -11.868 0.823 42.165 1.00 33.98 21 ASN B N 1
ATOM 764 C CA . ASN B 1 41 ? -10.442 0.929 42.498 1.00 34.45 21 ASN B CA 1
ATOM 765 C C . ASN B 1 41 ? -9.755 -0.417 42.745 1.00 34.97 21 ASN B C 1
ATOM 766 O O . ASN B 1 41 ? -8.571 -0.572 42.438 1.00 34.86 21 ASN B O 1
ATOM 771 N N . SER B 1 42 ? -10.491 -1.387 43.281 1.00 35.65 22 SER B N 1
ATOM 772 C CA . SER B 1 42 ? -9.929 -2.715 43.543 1.00 36.56 22 SER B CA 1
ATOM 773 C C . SER B 1 42 ? -9.779 -3.554 42.275 1.00 37.48 22 SER B C 1
ATOM 774 O O . SER B 1 42 ? -8.932 -4.447 42.217 1.00 37.58 22 SER B O 1
ATOM 777 N N . LEU B 1 43 ? -10.601 -3.257 41.270 1.00 38.41 23 LEU B N 1
ATOM 778 C CA . LEU B 1 43 ? -10.750 -4.115 40.092 1.00 39.27 23 LEU B CA 1
ATOM 779 C C . LEU B 1 43 ? -10.192 -3.522 38.809 1.00 39.88 23 LEU B C 1
ATOM 780 O O . LEU B 1 43 ? -10.031 -4.244 37.826 1.00 40.02 23 LEU B O 1
ATOM 785 N N . PHE B 1 44 ? -9.915 -2.221 38.802 1.00 40.64 24 PHE B N 1
ATOM 786 C CA . PHE B 1 44 ? -9.379 -1.582 37.604 1.00 41.36 24 PHE B CA 1
ATOM 787 C C . PHE B 1 44 ? -7.978 -2.088 37.246 1.00 41.70 24 PHE B C 1
ATOM 788 O O . PHE B 1 44 ? -7.792 -2.597 36.141 1.00 42.01 24 PHE B O 1
ATOM 796 N N . PRO B 1 45 ? -7.000 -1.980 38.150 1.00 42.26 25 PRO B N 1
ATOM 797 C CA . PRO B 1 45 ? -5.626 -2.368 37.802 1.00 42.54 25 PRO B CA 1
ATOM 798 C C . PRO B 1 45 ? -5.522 -3.822 37.327 1.00 42.90 25 PRO B C 1
ATOM 799 O O . PRO B 1 45 ? -4.728 -4.124 36.429 1.00 43.20 25 PRO B O 1
ATOM 803 N N . ASN B 1 46 ? -6.328 -4.700 37.924 1.00 43.29 26 ASN B N 1
ATOM 804 C CA . ASN B 1 46 ? -6.466 -6.085 37.464 1.00 43.48 26 ASN B CA 1
ATOM 805 C C . ASN B 1 46 ? -6.923 -6.162 36.006 1.00 43.61 26 ASN B C 1
ATOM 806 O O . ASN B 1 46 ? -6.377 -6.932 35.211 1.00 43.83 26 ASN B O 1
ATOM 808 N N . ALA B 1 47 ? -7.920 -5.352 35.664 1.00 43.62 27 ALA B N 1
ATOM 809 C CA . ALA B 1 47 ? -8.451 -5.305 34.299 1.00 43.54 27 ALA B CA 1
ATOM 810 C C . ALA B 1 47 ? -7.494 -4.645 33.298 1.00 43.43 27 ALA B C 1
ATOM 811 O O . ALA B 1 47 ? -7.626 -4.860 32.092 1.00 43.47 27 ALA B O 1
ATOM 813 N N . ILE B 1 48 ? -6.546 -3.846 33.791 1.00 43.16 28 ILE B N 1
ATOM 814 C CA . ILE B 1 48 ? -5.513 -3.235 32.939 1.00 43.08 28 ILE B CA 1
ATOM 815 C C . ILE B 1 48 ? -4.322 -4.173 32.706 1.00 42.63 28 ILE B C 1
ATOM 816 O O . ILE B 1 48 ? -3.683 -4.122 31.658 1.00 42.78 28 ILE B O 1
ATOM 821 N N . LYS B 1 49 ? -4.012 -5.018 33.682 1.00 42.02 29 LYS B N 1
ATOM 822 C CA . LYS B 1 49 ? -2.976 -6.039 33.501 1.00 41.43 29 LYS B CA 1
ATOM 823 C C . LYS B 1 49 ? -3.448 -7.146 32.554 1.00 40.79 29 LYS B C 1
ATOM 824 O O . LYS B 1 49 ? -2.634 -7.900 32.013 1.00 40.89 29 LYS B O 1
ATOM 826 N N . ASN B 1 50 ? -4.763 -7.228 32.359 1.00 39.80 30 ASN B N 1
ATOM 827 C CA . ASN B 1 50 ? -5.384 -8.253 31.522 1.00 39.01 30 ASN B CA 1
ATOM 828 C C . ASN B 1 50 ? -5.473 -7.873 30.043 1.00 37.95 30 ASN B C 1
ATOM 829 O O . ASN B 1 50 ? -5.972 -8.648 29.219 1.00 37.82 30 ASN B O 1
ATOM 834 N N . ILE B 1 51 ? -5.005 -6.677 29.714 1.00 36.59 31 ILE B N 1
ATOM 835 C CA . ILE B 1 51 ? -4.937 -6.248 28.324 1.00 35.61 31 ILE B CA 1
ATOM 836 C C . ILE B 1 51 ? -3.487 -6.315 27.888 1.00 34.01 31 ILE B C 1
ATOM 837 O O . ILE B 1 51 ? -2.567 -6.116 28.686 1.00 34.26 31 ILE B O 1
ATOM 842 N N . GLY B 1 52 ? -3.287 -6.609 26.613 1.00 32.12 32 GLY B N 1
ATOM 843 C CA . GLY B 1 52 ? -1.952 -6.669 26.072 1.00 30.27 32 GLY B CA 1
ATOM 844 C C . GLY B 1 52 ? -1.831 -5.955 24.751 1.00 28.75 32 GLY B C 1
ATOM 845 O O . GLY B 1 52 ? -2.820 -5.556 24.138 1.00 28.00 32 GLY B O 1
ATOM 846 N N . LEU B 1 53 ? -0.587 -5.789 24.330 1.00 27.06 33 LEU B N 1
ATOM 847 C CA . LEU B 1 53 ? -0.277 -5.309 22.997 1.00 26.13 33 LEU B CA 1
ATOM 848 C C . LEU B 1 53 ? -0.299 -6.485 22.042 1.00 25.13 33 LEU B C 1
ATOM 849 O O . LEU B 1 53 ? 0.438 -7.458 22.232 1.00 25.47 33 LEU B O 1
ATOM 854 N N . ASN B 1 54 ? -1.113 -6.382 20.996 1.00 23.41 34 ASN B N 1
ATOM 855 C CA . ASN B 1 54 ? -1.158 -7.393 19.948 1.00 22.18 34 ASN B CA 1
ATOM 856 C C . ASN B 1 54 ? -0.518 -6.835 18.674 1.00 21.48 34 ASN B C 1
ATOM 857 O O . ASN B 1 54 ? -1.105 -5.979 18.013 1.00 20.95 34 ASN B O 1
ATOM 862 N N . CYS B 1 55 ? 0.681 -7.324 18.349 1.00 20.84 35 CYS B N 1
ATOM 863 C CA . CYS B 1 55 ? 1.462 -6.825 17.220 1.00 20.86 35 CYS B CA 1
ATOM 864 C C . CYS B 1 55 ? 1.783 -7.946 16.235 1.00 20.38 35 CYS B C 1
ATOM 865 O O . CYS B 1 55 ? 2.125 -9.058 16.629 1.00 20.22 35 CYS B O 1
ATOM 868 N N . TRP B 1 56 ? 1.693 -7.641 14.951 1.00 20.25 36 TRP B N 1
ATOM 869 C CA . TRP B 1 56 ? 2.154 -8.563 13.935 1.00 20.52 36 TRP B CA 1
ATOM 870 C C . TRP B 1 56 ? 2.826 -7.781 12.817 1.00 20.31 36 TRP B C 1
ATOM 871 O O . TRP B 1 56 ? 2.776 -6.549 12.784 1.00 20.07 36 TRP B O 1
ATOM 882 N N . THR B 1 57 ? 3.476 -8.507 11.923 1.00 20.55 37 THR B N 1
ATOM 883 C CA . THR B 1 57 ? 4.136 -7.891 10.792 1.00 20.71 37 THR B CA 1
ATOM 884 C C . THR B 1 57 ? 3.367 -8.155 9.509 1.00 21.53 37 THR B C 1
ATOM 885 O O . THR B 1 57 ? 2.872 -9.259 9.280 1.00 21.94 37 THR B O 1
ATOM 889 N N . VAL B 1 58 ? 3.281 -7.115 8.692 1.00 22.02 38 VAL B N 1
ATOM 890 C CA . VAL B 1 58 ? 2.767 -7.199 7.335 1.00 22.57 38 VAL B CA 1
ATOM 891 C C . VAL B 1 58 ? 3.948 -6.920 6.431 1.00 22.84 38 VAL B C 1
ATOM 892 O O . VAL B 1 58 ? 4.587 -5.877 6.554 1.00 22.26 38 VAL B O 1
ATOM 896 N N . SER B 1 59 ? 4.250 -7.856 5.537 1.00 23.25 39 SER B N 1
ATOM 897 C CA . SER B 1 59 ? 5.368 -7.684 4.622 1.00 23.71 39 SER B CA 1
ATOM 898 C C . SER B 1 59 ? 4.917 -7.854 3.186 1.00 24.05 39 SER B C 1
ATOM 899 O O . SER B 1 59 ? 4.070 -8.695 2.884 1.00 24.17 39 SER B O 1
ATOM 902 N N . SER B 1 60 ? 5.491 -7.037 2.315 1.00 24.00 40 SER B N 1
ATOM 903 C CA . SER B 1 60 ? 5.162 -7.048 0.897 1.00 24.34 40 SER B CA 1
ATOM 904 C C . SER B 1 60 ? 6.411 -6.837 0.079 1.00 24.25 40 SER B C 1
ATOM 905 O O . SER B 1 60 ? 7.324 -6.135 0.501 1.00 24.35 40 SER B O 1
ATOM 908 N N . ARG B 1 61 ? 6.453 -7.432 -1.103 1.00 24.14 41 ARG B N 1
ATOM 909 C CA . ARG B 1 61 ? 7.540 -7.141 -2.014 1.00 24.35 41 ARG B CA 1
ATOM 910 C C . ARG B 1 61 ? 7.355 -5.708 -2.512 1.00 23.89 41 ARG B C 1
ATOM 911 O O . ARG B 1 61 ? 6.231 -5.221 -2.616 1.00 24.86 41 ARG B O 1
ATOM 919 N N . GLY B 1 62 ? 8.457 -5.024 -2.781 1.00 23.39 42 GLY B N 1
ATOM 920 C CA . GLY B 1 62 ? 8.393 -3.637 -3.218 1.00 23.02 42 GLY B CA 1
ATOM 921 C C . GLY B 1 62 ? 8.558 -2.688 -2.050 1.00 22.52 42 GLY B C 1
ATOM 922 O O . GLY B 1 62 ? 9.040 -3.082 -0.987 1.00 22.10 42 GLY B O 1
ATOM 923 N N . LYS B 1 63 ? 8.156 -1.437 -2.258 1.00 21.92 43 LYS B N 1
ATOM 924 C CA . LYS B 1 63 ? 8.561 -0.337 -1.386 1.00 22.12 43 LYS B CA 1
ATOM 925 C C . LYS B 1 63 ? 7.503 0.028 -0.348 1.00 21.50 43 LYS B C 1
ATOM 926 O O . LYS B 1 63 ? 7.720 0.946 0.450 1.00 21.79 43 LYS B O 1
ATOM 932 N N . LEU B 1 64 ? 6.373 -0.681 -0.350 1.00 21.00 44 LEU B N 1
ATOM 933 C CA . LEU B 1 64 ? 5.244 -0.350 0.536 1.00 20.28 44 LEU B CA 1
ATOM 934 C C . LEU B 1 64 ? 4.682 -1.553 1.289 1.00 20.16 44 LEU B C 1
ATOM 935 O O . LEU B 1 64 ? 4.564 -2.638 0.737 1.00 19.37 44 LEU B O 1
ATOM 940 N N . ALA B 1 65 ? 4.311 -1.325 2.546 1.00 20.17 45 ALA B N 1
ATOM 941 C CA . ALA B 1 65 ? 3.581 -2.305 3.371 1.00 20.54 45 ALA B CA 1
ATOM 942 C C . ALA B 1 65 ? 2.605 -1.558 4.281 1.00 20.75 45 ALA B C 1
ATOM 943 O O . ALA B 1 65 ? 2.989 -0.612 4.960 1.00 21.59 45 ALA B O 1
ATOM 945 N N . SER B 1 66 ? 1.349 -1.998 4.285 1.00 21.05 46 SER B N 1
ATOM 946 C CA . SER B 1 66 ? 0.236 -1.272 4.905 1.00 21.53 46 SER B CA 1
ATOM 947 C C . SER B 1 66 ? -0.326 -1.991 6.123 1.00 21.53 46 SER B C 1
ATOM 948 O O . SER B 1 66 ? -0.540 -3.202 6.093 1.00 22.09 46 SER B O 1
ATOM 951 N N . CYS B 1 67 ? -0.600 -1.237 7.185 1.00 21.85 47 CYS B N 1
ATOM 952 C CA . CYS B 1 67 ? -1.304 -1.776 8.333 1.00 21.68 47 CYS B CA 1
ATOM 953 C C . CYS B 1 67 ? -2.811 -1.591 8.148 1.00 21.96 47 CYS B C 1
ATOM 954 O O . CYS B 1 67 ? -3.259 -0.585 7.591 1.00 21.52 47 CYS B O 1
ATOM 957 N N . PRO B 1 68 ? -3.594 -2.556 8.617 1.00 22.05 48 PRO B N 1
ATOM 958 C CA . PRO B 1 68 ? -5.040 -2.511 8.423 1.00 22.51 48 PRO B CA 1
ATOM 959 C C . PRO B 1 68 ? -5.739 -1.495 9.325 1.00 23.15 48 PRO B C 1
ATOM 960 O O . PRO B 1 68 ? -5.190 -1.090 10.358 1.00 22.02 48 PRO B O 1
ATOM 964 N N . GLU B 1 69 ? -6.943 -1.084 8.924 1.00 24.37 49 GLU B N 1
ATOM 965 C CA . GLU B 1 69 ? -7.737 -0.163 9.732 1.00 25.24 49 GLU B CA 1
ATOM 966 C C . GLU B 1 69 ? -7.825 -0.773 11.118 1.00 25.10 49 GLU B C 1
ATOM 967 O O . GLU B 1 69 ? -7.903 -1.998 11.260 1.00 25.46 49 GLU B O 1
ATOM 973 N N . GLY B 1 70 ? -7.799 0.077 12.137 1.00 24.74 50 GLY B N 1
ATOM 974 C CA . GLY B 1 70 ? -7.871 -0.383 13.516 1.00 24.21 50 GLY B CA 1
ATOM 975 C C . GLY B 1 70 ? -6.536 -0.694 14.168 1.00 23.78 50 GLY B C 1
ATOM 976 O O . GLY B 1 70 ? -6.493 -1.094 15.339 1.00 23.27 50 GLY B O 1
ATOM 977 N N . THR B 1 71 ? -5.441 -0.518 13.432 1.00 23.29 51 THR B N 1
ATOM 978 C CA . THR B 1 71 ? -4.117 -0.706 13.993 1.00 23.19 51 THR B CA 1
ATOM 979 C C . THR B 1 71 ? -3.251 0.517 13.757 1.00 23.02 51 THR B C 1
ATOM 980 O O . THR B 1 71 ? -3.499 1.319 12.839 1.00 23.18 51 THR B O 1
ATOM 984 N N . ALA B 1 72 ? -2.203 0.607 14.570 1.00 22.69 52 ALA B N 1
ATOM 985 C CA . ALA B 1 72 ? -1.171 1.616 14.414 1.00 21.52 52 ALA B CA 1
ATOM 986 C C . ALA B 1 72 ? 0.093 0.992 13.824 1.00 21.39 52 ALA B C 1
ATOM 987 O O . ALA B 1 72 ? 0.338 -0.204 13.974 1.00 20.72 52 ALA B O 1
ATOM 989 N N . VAL B 1 73 ? 0.862 1.814 13.125 1.00 20.89 53 VAL B N 1
ATOM 990 C CA . VAL B 1 73 ? 2.161 1.418 12.603 1.00 20.99 53 VAL B CA 1
ATOM 991 C C . VAL B 1 73 ? 3.212 1.851 13.601 1.00 21.03 53 VAL B C 1
ATOM 992 O O . VAL B 1 73 ? 3.333 3.037 13.892 1.00 20.54 53 VAL B O 1
ATOM 996 N N . LEU B 1 74 ? 3.986 0.892 14.104 1.00 21.37 54 LEU B N 1
ATOM 997 C CA . LEU B 1 74 ? 5.003 1.168 15.128 1.00 21.71 54 LEU B CA 1
ATOM 998 C C . LEU B 1 74 ? 6.435 1.214 14.635 1.00 21.09 54 LEU B C 1
ATOM 999 O O . LEU B 1 74 ? 7.297 1.812 15.287 1.00 20.89 54 LEU B O 1
ATOM 1004 N N . SER B 1 75 ? 6.690 0.546 13.522 1.00 20.93 55 SER B N 1
ATOM 1005 C CA . SER B 1 75 ? 7.999 0.534 12.910 1.00 20.99 55 SER B CA 1
ATOM 1006 C C . SER B 1 75 ? 7.892 -0.046 11.506 1.00 21.19 55 SER B C 1
ATOM 1007 O O . SER B 1 75 ? 6.842 -0.562 11.101 1.00 21.93 55 SER B O 1
ATOM 1010 N N . CYS B 1 76 ? 8.978 0.088 10.761 1.00 21.88 56 CYS B N 1
ATOM 1011 C CA . CYS B 1 76 ? 9.121 -0.538 9.464 1.00 21.89 56 CYS B CA 1
ATOM 1012 C C . CYS B 1 76 ? 10.467 -1.237 9.381 1.00 22.63 56 CYS B C 1
ATOM 1013 O O . CYS B 1 76 ? 11.395 -0.947 10.144 1.00 22.38 56 CYS B O 1
ATOM 1016 N N . SER B 1 77 ? 10.554 -2.175 8.450 1.00 23.06 57 SER B N 1
ATOM 1017 C CA . SER B 1 77 ? 11.813 -2.815 8.104 1.00 23.70 57 SER B CA 1
ATOM 1018 C C . SER B 1 77 ? 11.865 -2.932 6.593 1.00 23.64 57 SER B C 1
ATOM 1019 O O . SER B 1 77 ? 10.826 -2.974 5.931 1.00 23.84 57 SER B O 1
ATOM 1022 N N . CYS B 1 78 ? 13.078 -2.976 6.057 1.00 23.54 58 CYS B N 1
ATOM 1023 C CA . CYS B 1 78 ? 13.299 -2.995 4.615 1.00 23.65 58 CYS B CA 1
ATOM 1024 C C . CYS B 1 78 ? 14.312 -4.058 4.263 1.00 23.92 58 CYS B C 1
ATOM 1025 O O . CYS B 1 78 ? 15.199 -4.356 5.054 1.00 23.76 58 CYS B O 1
ATOM 1028 N N . GLY B 1 79 ? 14.168 -4.629 3.073 1.00 24.48 59 GLY B N 1
ATOM 1029 C CA . GLY B 1 79 ? 15.177 -5.521 2.526 1.00 24.76 59 GLY B CA 1
ATOM 1030 C C . GLY B 1 79 ? 16.384 -4.729 2.058 1.00 25.12 59 GLY B C 1
ATOM 1031 O O . GLY B 1 79 ? 16.417 -3.501 2.170 1.00 24.92 59 GLY B O 1
ATOM 1032 N N . SER B 1 80 ? 17.383 -5.445 1.551 1.00 25.69 60 SER B N 1
ATOM 1033 C CA . SER B 1 80 ? 18.582 -4.833 0.967 1.00 26.05 60 SER B CA 1
ATOM 1034 C C . SER B 1 80 ? 19.283 -3.858 1.925 1.00 25.94 60 SER B C 1
ATOM 1035 O O . SER B 1 80 ? 19.889 -2.874 1.491 1.00 26.10 60 SER B O 1
ATOM 1038 N N . ALA B 1 81 ? 19.184 -4.135 3.227 1.00 25.56 61 ALA B N 1
ATOM 1039 C CA . ALA B 1 81 ? 19.920 -3.395 4.264 1.00 25.22 61 ALA B CA 1
ATOM 1040 C C . ALA B 1 81 ? 19.453 -1.950 4.482 1.00 24.93 61 ALA B C 1
ATOM 1041 O O . ALA B 1 81 ? 20.100 -1.192 5.207 1.00 24.76 61 ALA B O 1
ATOM 1043 N N . CYS B 1 82 ? 18.315 -1.584 3.902 1.00 24.81 62 CYS B N 1
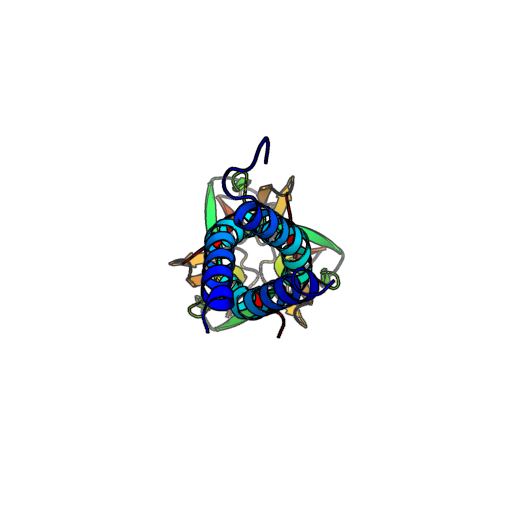ATOM 1044 C CA . CYS B 1 82 ? 17.846 -0.193 3.933 1.00 24.71 62 CYS B CA 1
ATOM 1045 C C . CYS B 1 82 ? 17.229 0.236 5.268 1.00 24.34 62 CYS B C 1
ATOM 1046 O O . CYS B 1 82 ? 16.132 -0.187 5.611 1.00 24.14 62 CYS B O 1
ATOM 1049 N N . GLY B 1 83 ? 17.919 1.111 5.996 1.00 24.16 63 GLY B N 1
ATOM 1050 C CA . GLY B 1 83 ? 17.415 1.622 7.283 1.00 23.99 63 GLY B CA 1
ATOM 1051 C C . GLY B 1 83 ? 16.503 2.839 7.189 1.00 23.70 63 GLY B C 1
ATOM 1052 O O . GLY B 1 83 ? 15.989 3.319 8.207 1.00 23.97 63 GLY B O 1
ATOM 1053 N N . SER B 1 84 ? 16.291 3.325 5.966 1.00 23.39 64 SER B N 1
ATOM 1054 C CA . SER B 1 84 ? 15.590 4.582 5.727 1.00 22.67 64 SER B CA 1
ATOM 1055 C C . SER B 1 84 ? 14.149 4.327 5.286 1.00 22.57 64 SER B C 1
ATOM 1056 O O . SER B 1 84 ? 13.889 3.871 4.167 1.00 22.49 64 SER B O 1
ATOM 1059 N N . TRP B 1 85 ? 13.226 4.610 6.200 1.00 22.39 65 TRP B N 1
ATOM 1060 C CA . TRP B 1 85 ? 11.796 4.456 5.954 1.00 22.25 65 TRP B CA 1
ATOM 1061 C C . TRP B 1 85 ? 11.010 5.631 6.503 1.00 22.08 65 TRP B C 1
ATOM 1062 O O . TRP B 1 85 ? 11.485 6.382 7.352 1.00 22.27 65 TRP B O 1
ATOM 1073 N N . ASP B 1 86 ? 9.801 5.795 5.989 1.00 21.93 66 ASP B N 1
ATOM 1074 C CA . ASP B 1 86 ? 8.859 6.742 6.549 1.00 21.83 66 ASP B CA 1
ATOM 1075 C C . ASP B 1 86 ? 7.501 6.099 6.523 1.00 22.09 66 ASP B C 1
ATOM 1076 O O . ASP B 1 86 ? 7.247 5.182 5.739 1.00 21.94 66 ASP B O 1
ATOM 1081 N N . ILE B 1 87 ? 6.625 6.603 7.369 1.00 21.81 67 ILE B N 1
ATOM 1082 C CA . ILE B 1 87 ? 5.264 6.124 7.413 1.00 22.50 67 ILE B CA 1
ATOM 1083 C C . ILE B 1 87 ? 4.365 7.176 6.804 1.00 23.41 67 ILE B C 1
ATOM 1084 O O . ILE B 1 87 ? 4.448 8.350 7.160 1.00 23.87 67 ILE B O 1
ATOM 1089 N N . ARG B 1 88 ? 3.514 6.735 5.884 1.00 24.82 68 ARG B N 1
ATOM 1090 C CA . ARG B 1 88 ? 2.660 7.615 5.101 1.00 25.77 68 ARG B CA 1
ATOM 1091 C C . ARG B 1 88 ? 1.240 7.455 5.643 1.00 26.15 68 ARG B C 1
ATOM 1092 O O . ARG B 1 88 ? 0.756 6.329 5.810 1.00 25.68 68 ARG B O 1
ATOM 1100 N N . GLU B 1 89 ? 0.597 8.579 5.953 1.00 26.74 69 GLU B N 1
ATOM 1101 C CA . GLU B 1 89 ? -0.803 8.608 6.407 1.00 27.43 69 GLU B CA 1
ATOM 1102 C C . GLU B 1 89 ? -1.048 7.718 7.626 1.00 27.10 69 GLU B C 1
ATOM 1103 O O . GLU B 1 89 ? -2.114 7.114 7.758 1.00 27.55 69 GLU B O 1
ATOM 1109 N N . GLU B 1 90 ? -0.045 7.653 8.503 1.00 26.70 70 GLU B N 1
ATOM 1110 C CA . GLU B 1 90 ? -0.042 6.821 9.717 1.00 26.14 70 GLU B CA 1
ATOM 1111 C C . GLU B 1 90 ? -0.524 5.387 9.485 1.00 25.58 70 GLU B C 1
ATOM 1112 O O . GLU B 1 90 ? -1.111 4.765 10.371 1.00 25.29 70 GLU B O 1
ATOM 1118 N N . LYS B 1 91 ? -0.220 4.857 8.303 1.00 24.52 71 LYS B N 1
ATOM 1119 C CA . LYS B 1 91 ? -0.748 3.562 7.875 1.00 23.99 71 LYS B CA 1
ATOM 1120 C C . LYS B 1 91 ? 0.225 2.698 7.065 1.00 23.01 71 LYS B C 1
ATOM 1121 O O . LYS B 1 91 ? 0.201 1.470 7.186 1.00 22.29 71 LYS B O 1
ATOM 1127 N N . VAL B 1 92 ? 1.064 3.333 6.243 1.00 22.21 72 VAL B N 1
ATOM 1128 C CA . VAL B 1 92 ? 1.847 2.636 5.227 1.00 21.87 72 VAL B CA 1
ATOM 1129 C C . VAL B 1 92 ? 3.331 2.908 5.398 1.00 21.30 72 VAL B C 1
ATOM 1130 O O . VAL B 1 92 ? 3.785 4.050 5.327 1.00 21.16 72 VAL B O 1
ATOM 1134 N N . CYS B 1 93 ? 4.076 1.836 5.619 1.00 21.02 73 CYS B N 1
ATOM 1135 C CA . CYS B 1 93 ? 5.530 1.890 5.611 1.00 20.58 73 CYS B CA 1
ATOM 1136 C C . CYS B 1 93 ? 6.044 2.064 4.186 1.00 20.54 73 CYS B C 1
ATOM 1137 O O . CYS B 1 93 ? 5.626 1.344 3.263 1.00 19.70 73 CYS B O 1
ATOM 1140 N N . HIS B 1 94 ? 6.958 3.016 4.014 1.00 20.62 74 HIS B N 1
ATOM 1141 C CA . HIS B 1 94 ? 7.622 3.241 2.743 1.00 20.94 74 HIS B CA 1
ATOM 1142 C C . HIS B 1 94 ? 9.128 3.141 2.944 1.00 21.43 74 HIS B C 1
ATOM 1143 O O . HIS B 1 94 ? 9.707 3.887 3.725 1.00 21.32 74 HIS B O 1
ATOM 1150 N N . CYS B 1 95 ? 9.746 2.205 2.241 1.00 21.71 75 CYS B N 1
ATOM 1151 C CA . CYS B 1 95 ? 11.197 2.085 2.250 1.00 22.42 75 CYS B CA 1
ATOM 1152 C C . CYS B 1 95 ? 11.795 2.899 1.113 1.00 22.87 75 CYS B C 1
ATOM 1153 O O . CYS B 1 95 ? 11.366 2.781 -0.040 1.00 22.81 75 CYS B O 1
ATOM 1156 N N . GLN B 1 96 ? 12.823 3.680 1.436 1.00 23.30 76 GLN B N 1
ATOM 1157 C CA . GLN B 1 96 ? 13.267 4.782 0.579 1.00 23.92 76 GLN B CA 1
ATOM 1158 C C . GLN B 1 96 ? 14.409 4.476 -0.384 1.00 24.33 76 GLN B C 1
ATOM 1159 O O . GLN B 1 96 ? 14.562 5.176 -1.391 1.00 24.61 76 GLN B O 1
ATOM 1165 N N . CYS B 1 97 ? 15.215 3.461 -0.082 1.00 25.02 77 CYS B N 1
ATOM 1166 C CA . CYS B 1 97 ? 16.401 3.162 -0.894 1.00 26.03 77 CYS B CA 1
ATOM 1167 C C . CYS B 1 97 ? 16.018 2.633 -2.268 1.00 26.82 77 CYS B C 1
ATOM 1168 O O . CYS B 1 97 ? 14.898 2.185 -2.482 1.00 27.05 77 CYS B O 1
ATOM 1171 N N . ALA B 1 98 ? 16.962 2.678 -3.198 1.00 28.20 78 ALA B N 1
ATOM 1172 C CA . ALA B 1 98 ? 16.698 2.259 -4.572 1.00 28.96 78 ALA B CA 1
ATOM 1173 C C . ALA B 1 98 ? 16.571 0.731 -4.698 1.00 29.84 78 ALA B C 1
ATOM 1174 O O . ALA B 1 98 ? 17.280 -0.011 -4.024 1.00 30.03 78 ALA B O 1
ATOM 1176 N N . ARG B 1 99 ? 15.669 0.282 -5.572 1.00 30.83 79 ARG B N 1
ATOM 1177 C CA . ARG B 1 99 ? 15.504 -1.148 -5.949 1.00 31.68 79 ARG B CA 1
ATOM 1178 C C . ARG B 1 99 ? 15.158 -2.099 -4.809 1.00 31.83 79 ARG B C 1
ATOM 1179 O O . ARG B 1 99 ? 15.506 -3.286 -4.862 1.00 32.10 79 ARG B O 1
ATOM 1187 N N . ILE B 1 100 ? 14.482 -1.590 -3.788 1.00 31.25 80 ILE B N 1
ATOM 1188 C CA . ILE B 1 100 ? 14.139 -2.404 -2.630 1.00 31.27 80 ILE B CA 1
ATOM 1189 C C . ILE B 1 100 ? 13.285 -3.611 -3.009 1.00 30.30 80 ILE B C 1
ATOM 1190 O O . ILE B 1 100 ? 12.372 -3.515 -3.830 1.00 30.04 80 ILE B O 1
ATOM 1195 N N . ASP B 1 101 ? 13.584 -4.734 -2.371 1.00 29.29 81 ASP B N 1
ATOM 1196 C CA . ASP B 1 101 ? 12.925 -6.001 -2.668 1.00 28.39 81 ASP B CA 1
ATOM 1197 C C . ASP B 1 101 ? 11.708 -6.260 -1.787 1.00 27.13 81 ASP B C 1
ATOM 1198 O O . ASP B 1 101 ? 10.752 -6.896 -2.230 1.00 26.98 81 ASP B O 1
ATOM 1203 N N . TRP B 1 102 ? 11.738 -5.781 -0.546 1.00 25.47 82 TRP B N 1
ATOM 1204 C CA . TRP B 1 102 ? 10.571 -5.896 0.320 1.00 24.33 82 TRP B CA 1
ATOM 1205 C C . TRP B 1 102 ? 10.518 -4.834 1.403 1.00 23.34 82 TRP B C 1
ATOM 1206 O O . TRP B 1 102 ? 11.533 -4.288 1.818 1.00 23.08 82 TRP B O 1
ATOM 1217 N N . THR B 1 103 ? 9.300 -4.582 1.857 1.00 22.55 83 THR B N 1
ATOM 1218 C CA . THR B 1 103 ? 9.002 -3.643 2.927 1.00 21.53 83 THR B CA 1
ATOM 1219 C C . THR B 1 103 ? 8.147 -4.370 3.944 1.00 21.37 83 THR B C 1
ATOM 1220 O O . THR B 1 103 ? 7.336 -5.214 3.591 1.00 20.40 83 THR B O 1
ATOM 1224 N N . ALA B 1 104 ? 8.329 -4.038 5.213 1.00 20.90 84 ALA B N 1
ATOM 1225 C CA . ALA B 1 104 ? 7.552 -4.659 6.259 1.00 21.12 84 ALA B CA 1
ATOM 1226 C C . ALA B 1 104 ? 7.097 -3.601 7.258 1.00 21.27 84 ALA B C 1
ATOM 1227 O O . ALA B 1 104 ? 7.852 -2.679 7.582 1.00 21.96 84 ALA B O 1
ATOM 1229 N N . ALA B 1 105 ? 5.863 -3.738 7.726 1.00 20.45 85 ALA B N 1
ATOM 1230 C CA . ALA B 1 105 ? 5.303 -2.836 8.727 1.00 20.03 85 ALA B CA 1
ATOM 1231 C C . ALA B 1 105 ? 4.973 -3.620 9.984 1.00 19.83 85 ALA B C 1
ATOM 1232 O O . ALA B 1 105 ? 4.503 -4.752 9.905 1.00 19.78 85 ALA B O 1
ATOM 1234 N N . ARG B 1 106 ? 5.202 -3.009 11.145 1.00 19.74 86 ARG B N 1
ATOM 1235 C CA . ARG B 1 106 ? 4.837 -3.628 12.416 1.00 19.77 86 ARG B CA 1
ATOM 1236 C C . ARG B 1 106 ? 3.547 -2.959 12.846 1.00 20.33 86 ARG B C 1
ATOM 1237 O O . ARG B 1 106 ? 3.528 -1.755 13.072 1.00 20.90 86 ARG B O 1
ATOM 1245 N N . CYS B 1 107 ? 2.481 -3.749 12.929 1.00 20.92 87 CYS B N 1
ATOM 1246 C CA . CYS B 1 107 ? 1.119 -3.252 13.167 1.00 21.43 87 CYS B CA 1
ATOM 1247 C C . CYS B 1 107 ? 0.674 -3.716 14.530 1.00 21.60 87 CYS B C 1
ATOM 1248 O O . CYS B 1 107 ? 0.850 -4.886 14.842 1.00 21.77 87 CYS B O 1
ATOM 1251 N N . CYS B 1 108 ? 0.090 -2.822 15.335 1.00 21.74 88 CYS B N 1
ATOM 1252 C CA . CYS B 1 108 ? -0.363 -3.185 16.677 1.00 22.57 88 CYS B CA 1
ATOM 1253 C C . CYS B 1 108 ? -1.733 -2.620 17.017 1.00 22.66 88 CYS B C 1
ATOM 1254 O O . CYS B 1 108 ? -2.125 -1.555 16.538 1.00 22.73 88 CYS B O 1
ATOM 1257 N N . LYS B 1 109 ? -2.437 -3.357 17.865 1.00 23.43 89 LYS B N 1
ATOM 1258 C CA . LYS B 1 109 ? -3.642 -2.887 18.527 1.00 23.80 89 LYS B CA 1
ATOM 1259 C C . LYS B 1 109 ? -3.681 -3.536 19.898 1.00 24.39 89 LYS B C 1
ATOM 1260 O O . LYS B 1 109 ? -2.851 -4.384 20.215 1.00 22.89 89 LYS B O 1
ATOM 1266 N N . LEU B 1 110 ? -4.651 -3.136 20.711 1.00 25.26 90 LEU B N 1
ATOM 1267 C CA . LEU B 1 110 ? -4.799 -3.703 22.039 1.00 26.55 90 LEU B CA 1
ATOM 1268 C C . LEU B 1 110 ? -5.693 -4.939 22.003 1.00 27.32 90 LEU B C 1
ATOM 1269 O O . LEU B 1 110 ? -6.563 -5.060 21.135 1.00 26.34 90 LEU B O 1
ATOM 1274 N N . GLN B 1 111 ? -5.460 -5.855 22.943 1.00 28.96 91 GLN B N 1
ATOM 1275 C CA . GLN B 1 111 ? -6.225 -7.102 23.032 1.00 30.50 91 GLN B CA 1
ATOM 1276 C C . GLN B 1 111 ? -6.485 -7.461 24.495 1.00 31.58 91 GLN B C 1
ATOM 1277 O O . GLN B 1 111 ? -5.577 -7.429 25.327 1.00 31.83 91 GLN B O 1
ATOM 1287 N N . VAL B 1 112 ? -7.732 -7.804 24.798 1.00 32.65 92 VAL B N 1
ATOM 1288 C CA . VAL B 1 112 ? -8.088 -8.324 26.116 1.00 33.77 92 VAL B CA 1
ATOM 1289 C C . VAL B 1 112 ? -7.741 -9.815 26.165 1.00 34.59 92 VAL B C 1
ATOM 1290 O O . VAL B 1 112 ? -8.268 -10.612 25.388 1.00 35.12 92 VAL B O 1
ATOM 1294 N N . ALA B 1 113 ? -6.848 -10.181 27.078 1.00 35.47 93 ALA B N 1
ATOM 1295 C CA . ALA B 1 113 ? -6.342 -11.552 27.161 1.00 36.13 93 ALA B CA 1
ATOM 1296 C C . ALA B 1 113 ? -7.319 -12.478 27.881 1.00 36.72 93 ALA B C 1
ATOM 1297 O O . ALA B 1 113 ? -7.430 -13.657 27.541 1.00 36.79 93 ALA B O 1
ATOM 1299 N N . SER B 1 114 ? -8.035 -11.903 28.850 1.00 37.28 94 SER B N 1
ATOM 1300 C CA . SER B 1 114 ? -8.779 -12.617 29.911 1.00 37.80 94 SER B CA 1
ATOM 1301 C C . SER B 1 114 ? -8.132 -13.915 30.385 1.00 38.00 94 SER B C 1
ATOM 1302 O O . SER B 1 114 ? -6.910 -14.058 30.358 1.00 38.35 94 SER B O 1
ATOM 1306 N N . SER C 1 21 ? -34.810 3.236 31.989 1.00 36.33 1 SER C N 1
ATOM 1307 C CA . SER C 1 21 ? -36.102 3.595 32.646 1.00 36.05 1 SER C CA 1
ATOM 1308 C C . SER C 1 21 ? -37.280 3.344 31.702 1.00 35.41 1 SER C C 1
ATOM 1309 O O . SER C 1 21 ? -37.421 2.239 31.177 1.00 35.65 1 SER C O 1
ATOM 1312 N N . SER C 1 22 ? -38.085 4.377 31.454 1.00 34.68 2 SER C N 1
ATOM 1313 C CA . SER C 1 22 ? -39.452 4.222 30.950 1.00 33.66 2 SER C CA 1
ATOM 1314 C C . SER C 1 22 ? -40.255 3.259 31.833 1.00 32.75 2 SER C C 1
ATOM 1315 O O . SER C 1 22 ? -40.458 2.106 31.473 1.00 33.30 2 SER C O 1
ATOM 1318 N N . MET C 1 23 ? -40.714 3.737 32.982 1.00 31.59 3 MET C N 1
ATOM 1319 C CA . MET C 1 23 ? -41.532 2.927 33.899 1.00 30.21 3 MET C CA 1
ATOM 1320 C C . MET C 1 23 ? -40.789 1.719 34.503 1.00 29.72 3 MET C C 1
ATOM 1321 O O . MET C 1 23 ? -41.221 0.576 34.337 1.00 29.33 3 MET C O 1
ATOM 1326 N N . PRO C 1 24 ? -39.681 1.968 35.198 1.00 29.32 4 PRO C N 1
ATOM 1327 C CA . PRO C 1 24 ? -38.916 0.909 35.871 1.00 29.01 4 PRO C CA 1
ATOM 1328 C C . PRO C 1 24 ? -39.755 -0.095 36.660 1.00 28.62 4 PRO C C 1
ATOM 1329 O O . PRO C 1 24 ? -40.577 0.300 37.486 1.00 28.46 4 PRO C O 1
ATOM 1333 N N . LEU C 1 25 ? -39.540 -1.382 36.400 1.00 28.40 5 LEU C N 1
ATOM 1334 C CA . LEU C 1 25 ? -40.213 -2.448 37.153 1.00 28.55 5 LEU C CA 1
ATOM 1335 C C . LEU C 1 25 ? -39.467 -2.707 38.460 1.00 28.41 5 LEU C C 1
ATOM 1336 O O . LEU C 1 25 ? -40.066 -3.106 39.458 1.00 28.54 5 LEU C O 1
ATOM 1341 N N . CYS C 1 26 ? -38.151 -2.497 38.422 1.00 28.62 6 CYS C N 1
ATOM 1342 C CA . CYS C 1 26 ? -37.290 -2.487 39.606 1.00 28.85 6 CYS C CA 1
ATOM 1343 C C . CYS C 1 26 ? -36.750 -1.061 39.778 1.00 28.47 6 CYS C C 1
ATOM 1344 O O . CYS C 1 26 ? -35.676 -0.742 39.260 1.00 28.59 6 CYS C O 1
ATOM 1347 N N . PRO C 1 27 ? -37.488 -0.195 40.473 1.00 28.23 7 PRO C N 1
ATOM 1348 C CA . PRO C 1 27 ? -37.089 1.207 40.599 1.00 28.25 7 PRO C CA 1
ATOM 1349 C C . PRO C 1 27 ? -35.718 1.396 41.256 1.00 28.38 7 PRO C C 1
ATOM 1350 O O . PRO C 1 27 ? -34.920 2.211 40.791 1.00 28.54 7 PRO C O 1
ATOM 1354 N N . ILE C 1 28 ? -35.448 0.627 42.307 1.00 28.78 8 ILE C N 1
ATOM 1355 C CA . ILE C 1 28 ? -34.192 0.755 43.060 1.00 29.27 8 ILE C CA 1
ATOM 1356 C C . ILE C 1 28 ? -33.021 0.197 42.266 1.00 29.41 8 ILE C C 1
ATOM 1357 O O . ILE C 1 28 ? -31.976 0.837 42.140 1.00 29.65 8 ILE C O 1
ATOM 1362 N N . ASP C 1 29 ? -33.198 -1.009 41.744 1.00 29.73 9 ASP C N 1
ATOM 1363 C CA . ASP C 1 29 ? -32.167 -1.650 40.936 1.00 30.10 9 ASP C CA 1
ATOM 1364 C C . ASP C 1 29 ? -31.765 -0.774 39.751 1.00 30.31 9 ASP C C 1
ATOM 1365 O O . ASP C 1 29 ? -30.576 -0.614 39.465 1.00 30.40 9 ASP C O 1
ATOM 1370 N N . GLU C 1 30 ? -32.759 -0.201 39.076 1.00 30.77 10 GLU C N 1
ATOM 1371 C CA . GLU C 1 30 ? -32.508 0.682 37.935 1.00 31.31 10 GLU C CA 1
ATOM 1372 C C . GLU C 1 30 ? -31.828 1.984 38.325 1.00 31.60 10 GLU C C 1
ATOM 1373 O O . GLU C 1 30 ? -30.917 2.436 37.632 1.00 31.87 10 GLU C O 1
ATOM 1379 N N . ALA C 1 31 ? -32.278 2.593 39.419 1.00 32.17 11 ALA C N 1
ATOM 1380 C CA . ALA C 1 31 ? -31.646 3.811 39.924 1.00 32.53 11 ALA C CA 1
ATOM 1381 C C . ALA C 1 31 ? -30.160 3.561 40.204 1.00 32.97 11 ALA C C 1
ATOM 1382 O O . ALA C 1 31 ? -29.303 4.364 39.826 1.00 32.95 11 ALA C O 1
ATOM 1384 N N . ILE C 1 32 ? -29.872 2.430 40.847 1.00 33.56 12 ILE C N 1
ATOM 1385 C CA . ILE C 1 32 ? -28.497 2.022 41.160 1.00 33.98 12 ILE C CA 1
ATOM 1386 C C . ILE C 1 32 ? -27.703 1.692 39.902 1.00 34.57 12 ILE C C 1
ATOM 1387 O O . ILE C 1 32 ? -26.552 2.109 39.766 1.00 34.73 12 ILE C O 1
ATOM 1392 N N . ASP C 1 33 ? -28.314 0.942 38.988 1.00 35.17 13 ASP C N 1
ATOM 1393 C CA . ASP C 1 33 ? -27.665 0.593 37.722 1.00 35.81 13 ASP C CA 1
ATOM 1394 C C . ASP C 1 33 ? -27.192 1.844 36.991 1.00 36.00 13 ASP C C 1
ATOM 1395 O O . ASP C 1 33 ? -26.058 1.906 36.513 1.00 36.08 13 ASP C O 1
ATOM 1400 N N . LYS C 1 34 ? -28.073 2.836 36.910 1.00 36.40 14 LYS C N 1
ATOM 1401 C CA . LYS C 1 34 ? -27.763 4.083 36.215 1.00 36.67 14 LYS C CA 1
ATOM 1402 C C . LYS C 1 34 ? -26.671 4.877 36.943 1.00 36.63 14 LYS C C 1
ATOM 1403 O O . LYS C 1 34 ? -25.849 5.532 36.299 1.00 36.56 14 LYS C O 1
ATOM 1409 N N . LYS C 1 35 ? -26.656 4.803 38.273 1.00 36.45 15 LYS C N 1
ATOM 1410 C CA . LYS C 1 35 ? -25.591 5.430 39.061 1.00 36.50 15 LYS C CA 1
ATOM 1411 C C . LYS C 1 35 ? -24.244 4.746 38.814 1.00 36.50 15 LYS C C 1
ATOM 1412 O O . LYS C 1 35 ? -23.221 5.417 38.657 1.00 36.60 15 LYS C O 1
ATOM 1418 N N . ILE C 1 36 ? -24.254 3.415 38.777 1.00 36.62 16 ILE C N 1
ATOM 1419 C CA . ILE C 1 36 ? -23.049 2.631 38.473 1.00 36.79 16 ILE C CA 1
ATOM 1420 C C . ILE C 1 36 ? -22.473 3.014 37.117 1.00 37.09 16 ILE C C 1
ATOM 1421 O O . ILE C 1 36 ? -21.280 3.296 36.996 1.00 36.80 16 ILE C O 1
ATOM 1426 N N . LYS C 1 37 ? -23.334 3.012 36.105 1.00 37.42 17 LYS C N 1
ATOM 1427 C CA . LYS C 1 37 ? -22.935 3.340 34.742 1.00 37.91 17 LYS C CA 1
ATOM 1428 C C . LYS C 1 37 ? -22.423 4.776 34.642 1.00 38.20 17 LYS C C 1
ATOM 1429 O O . LYS C 1 37 ? -21.353 5.014 34.086 1.00 38.04 17 LYS C O 1
ATOM 1435 N N . GLN C 1 38 ? -23.181 5.723 35.192 1.00 38.54 18 GLN C N 1
ATOM 1436 C CA . GLN C 1 38 ? -22.746 7.122 35.248 1.00 38.92 18 GLN C CA 1
ATOM 1437 C C . GLN C 1 38 ? -21.369 7.256 35.896 1.00 39.28 18 GLN C C 1
ATOM 1438 O O . GLN C 1 38 ? -20.485 7.923 35.358 1.00 39.41 18 GLN C O 1
ATOM 1440 N N . ASP C 1 39 ? -21.201 6.618 37.051 1.00 39.82 19 ASP C N 1
ATOM 1441 C CA . ASP C 1 39 ? -19.932 6.654 37.784 1.00 40.25 19 ASP C CA 1
ATOM 1442 C C . ASP C 1 39 ? -18.793 6.050 36.967 1.00 40.73 19 ASP C C 1
ATOM 1443 O O . ASP C 1 39 ? -17.727 6.655 36.853 1.00 40.84 19 ASP C O 1
ATOM 1448 N N . PHE C 1 40 ? -19.028 4.878 36.379 1.00 41.27 20 PHE C N 1
ATOM 1449 C CA . PHE C 1 40 ? -18.028 4.233 35.520 1.00 41.81 20 PHE C CA 1
ATOM 1450 C C . PHE C 1 40 ? -17.591 5.164 34.394 1.00 42.19 20 PHE C C 1
ATOM 1451 O O . PHE C 1 40 ? -16.416 5.187 34.017 1.00 42.22 20 PHE C O 1
ATOM 1459 N N . ASN C 1 41 ? -18.540 5.930 33.865 1.00 42.60 21 ASN C N 1
ATOM 1460 C CA . ASN C 1 41 ? -18.272 6.828 32.743 1.00 43.09 21 ASN C CA 1
ATOM 1461 C C . ASN C 1 41 ? -17.361 8.007 33.103 1.00 43.20 21 ASN C C 1
ATOM 1462 O O . ASN C 1 41 ? -16.790 8.642 32.215 1.00 43.12 21 ASN C O 1
ATOM 1467 N N . SER C 1 42 ? -17.232 8.288 34.397 1.00 43.32 22 SER C N 1
ATOM 1468 C CA . SER C 1 42 ? -16.265 9.269 34.899 1.00 43.55 22 SER C CA 1
ATOM 1469 C C . SER C 1 42 ? -15.030 8.599 35.515 1.00 43.64 22 SER C C 1
ATOM 1470 O O . SER C 1 42 ? -13.912 9.097 35.361 1.00 43.60 22 SER C O 1
ATOM 1473 N N . LEU C 1 43 ? -15.234 7.486 36.219 1.00 43.83 23 LEU C N 1
ATOM 1474 C CA . LEU C 1 43 ? -14.123 6.740 36.825 1.00 43.95 23 LEU C CA 1
ATOM 1475 C C . LEU C 1 43 ? -13.170 6.159 35.773 1.00 44.08 23 LEU C C 1
ATOM 1476 O O . LEU C 1 43 ? -11.951 6.196 35.958 1.00 43.97 23 LEU C O 1
ATOM 1481 N N . PHE C 1 44 ? -13.718 5.627 34.680 1.00 44.12 24 PHE C N 1
ATOM 1482 C CA . PHE C 1 44 ? -12.894 4.945 33.675 1.00 44.40 24 PHE C CA 1
ATOM 1483 C C . PHE C 1 44 ? -11.872 5.881 33.008 1.00 44.28 24 PHE C C 1
ATOM 1484 O O . PHE C 1 44 ? -10.674 5.619 33.106 1.00 44.36 24 PHE C O 1
ATOM 1492 N N . PRO C 1 45 ? -12.312 6.965 32.360 1.00 44.31 25 PRO C N 1
ATOM 1493 C CA . PRO C 1 45 ? -11.375 7.871 31.679 1.00 44.37 25 PRO C CA 1
ATOM 1494 C C . PRO C 1 45 ? -10.286 8.436 32.597 1.00 44.58 25 PRO C C 1
ATOM 1495 O O . PRO C 1 45 ? -9.132 8.548 32.184 1.00 44.38 25 PRO C O 1
ATOM 1499 N N . ASN C 1 46 ? -10.663 8.785 33.827 1.00 44.77 26 ASN C N 1
ATOM 1500 C CA . ASN C 1 46 ? -9.714 9.293 34.826 1.00 45.06 26 ASN C CA 1
ATOM 1501 C C . ASN C 1 46 ? -8.693 8.236 35.264 1.00 45.27 26 ASN C C 1
ATOM 1502 O O . ASN C 1 46 ? -7.542 8.561 35.557 1.00 45.21 26 ASN C O 1
ATOM 1507 N N . ALA C 1 47 ? -9.122 6.978 35.306 1.00 45.64 27 ALA C N 1
ATOM 1508 C CA . ALA C 1 47 ? -8.236 5.861 35.640 1.00 45.95 27 ALA C CA 1
ATOM 1509 C C . ALA C 1 47 ? -7.287 5.520 34.484 1.00 46.19 27 ALA C C 1
ATOM 1510 O O . ALA C 1 47 ? -6.135 5.144 34.710 1.00 46.38 27 ALA C O 1
ATOM 1512 N N . ILE C 1 48 ? -7.783 5.655 33.254 1.00 46.28 28 ILE C N 1
ATOM 1513 C CA . ILE C 1 48 ? -7.012 5.359 32.035 1.00 46.47 28 ILE C CA 1
ATOM 1514 C 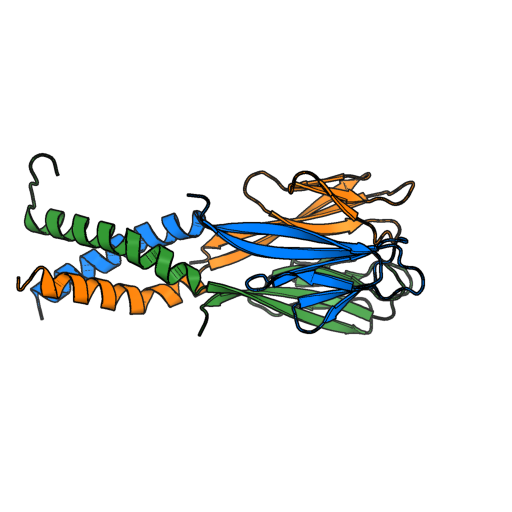C . ILE C 1 48 ? -5.870 6.346 31.775 1.00 46.34 28 ILE C C 1
ATOM 1515 O O . ILE C 1 48 ? -4.940 6.027 31.036 1.00 46.35 28 ILE C O 1
ATOM 1520 N N . LYS C 1 49 ? -5.926 7.534 32.370 1.00 46.19 29 LYS C N 1
ATOM 1521 C CA . LYS C 1 49 ? -4.791 8.455 32.284 1.00 46.05 29 LYS C CA 1
ATOM 1522 C C . LYS C 1 49 ? -3.562 7.811 32.936 1.00 45.70 29 LYS C C 1
ATOM 1523 O O . LYS C 1 49 ? -2.432 8.044 32.507 1.00 45.91 29 LYS C O 1
ATOM 1529 N N . ASN C 1 50 ? -3.797 6.991 33.961 1.00 45.16 30 ASN C N 1
ATOM 1530 C CA . ASN C 1 50 ? -2.721 6.362 34.732 1.00 44.60 30 ASN C CA 1
ATOM 1531 C C . ASN C 1 50 ? -2.172 5.055 34.154 1.00 43.82 30 ASN C C 1
ATOM 1532 O O . ASN C 1 50 ? -1.492 4.309 34.856 1.00 44.04 30 ASN C O 1
ATOM 1537 N N . ILE C 1 51 ? -2.458 4.773 32.888 1.00 42.42 31 ILE C N 1
ATOM 1538 C CA . ILE C 1 51 ? -1.900 3.586 32.244 1.00 41.42 31 ILE C CA 1
ATOM 1539 C C . ILE C 1 51 ? -1.142 4.005 30.985 1.00 39.95 31 ILE C C 1
ATOM 1540 O O . ILE C 1 51 ? -1.584 4.887 30.248 1.00 40.34 31 ILE C O 1
ATOM 1545 N N . GLY C 1 52 ? 0.014 3.392 30.756 1.00 38.04 32 GLY C N 1
ATOM 1546 C CA . GLY C 1 52 ? 0.867 3.781 29.638 1.00 36.38 32 GLY C CA 1
ATOM 1547 C C . GLY C 1 52 ? 1.647 2.631 29.038 1.00 34.91 32 GLY C C 1
ATOM 1548 O O . GLY C 1 52 ? 1.348 1.463 29.296 1.00 34.36 32 GLY C O 1
ATOM 1549 N N . LEU C 1 53 ? 2.647 2.979 28.231 1.00 33.20 33 LEU C N 1
ATOM 1550 C CA . LEU C 1 53 ? 3.513 2.004 27.570 1.00 32.10 33 LEU C CA 1
ATOM 1551 C C . LEU C 1 53 ? 4.858 1.896 28.279 1.00 30.73 33 LEU C C 1
ATOM 1552 O O . LEU C 1 53 ? 5.595 2.877 28.362 1.00 30.68 33 LEU C O 1
ATOM 1557 N N . ASN C 1 54 ? 5.165 0.707 28.787 1.00 29.13 34 ASN C N 1
ATOM 1558 C CA . ASN C 1 54 ? 6.460 0.437 29.401 1.00 28.12 34 ASN C CA 1
ATOM 1559 C C . ASN C 1 54 ? 7.337 -0.230 28.359 1.00 27.14 34 ASN C C 1
ATOM 1560 O O . ASN C 1 54 ? 7.107 -1.383 28.009 1.00 26.71 34 ASN C O 1
ATOM 1565 N N . CYS C 1 55 ? 8.329 0.505 27.867 1.00 26.19 35 CYS C N 1
ATOM 1566 C CA . CYS C 1 55 ? 9.189 0.031 26.798 1.00 25.66 35 CYS C CA 1
ATOM 1567 C C . CYS C 1 55 ? 10.630 0.049 27.244 1.00 25.05 35 CYS C C 1
ATOM 1568 O O . CYS C 1 55 ? 11.041 0.904 28.028 1.00 25.21 35 CYS C O 1
ATOM 1571 N N . TRP C 1 56 ? 11.400 -0.892 26.721 1.00 24.54 36 TRP C N 1
ATOM 1572 C CA . TRP C 1 56 ? 12.823 -0.903 26.937 1.00 24.32 36 TRP C CA 1
ATOM 1573 C C . TRP C 1 56 ? 13.478 -1.659 25.801 1.00 23.89 36 TRP C C 1
ATOM 1574 O O . TRP C 1 56 ? 12.798 -2.242 24.950 1.00 22.82 36 TRP C O 1
ATOM 1585 N N . THR C 1 57 ? 14.799 -1.608 25.775 1.00 23.53 37 THR C N 1
ATOM 1586 C CA . THR C 1 57 ? 15.564 -2.306 24.763 1.00 23.98 37 THR C CA 1
ATOM 1587 C C . THR C 1 57 ? 16.357 -3.436 25.387 1.00 24.25 37 THR C C 1
ATOM 1588 O O . THR C 1 57 ? 16.913 -3.301 26.487 1.00 23.89 37 THR C O 1
ATOM 1592 N N . VAL C 1 58 ? 16.368 -4.555 24.674 1.00 24.41 38 VAL C N 1
ATOM 1593 C CA . VAL C 1 58 ? 17.192 -5.700 25.000 1.00 25.19 38 VAL C CA 1
ATOM 1594 C C . VAL C 1 58 ? 18.200 -5.822 23.867 1.00 25.39 38 VAL C C 1
ATOM 1595 O O . VAL C 1 58 ? 17.815 -5.986 22.707 1.00 25.13 38 VAL C O 1
ATOM 1599 N N . SER C 1 59 ? 19.483 -5.713 24.214 1.00 25.77 39 SER C N 1
ATOM 1600 C CA . SER C 1 59 ? 20.590 -5.776 23.259 1.00 26.30 39 SER C CA 1
ATOM 1601 C C . SER C 1 59 ? 21.411 -7.048 23.431 1.00 26.28 39 SER C C 1
ATOM 1602 O O . SER C 1 59 ? 21.546 -7.564 24.543 1.00 26.25 39 SER C O 1
ATOM 1605 N N . SER C 1 60 ? 21.988 -7.522 22.330 1.00 26.34 40 SER C N 1
ATOM 1606 C CA . SER C 1 60 ? 22.847 -8.701 22.343 1.00 26.35 40 SER C CA 1
ATOM 1607 C C . SER C 1 60 ? 23.906 -8.637 21.252 1.00 26.36 40 SER C C 1
ATOM 1608 O O . SER C 1 60 ? 23.670 -8.094 20.174 1.00 26.01 40 SER C O 1
ATOM 1611 N N . ARG C 1 61 ? 25.077 -9.202 21.532 1.00 26.20 41 ARG C N 1
ATOM 1612 C CA . ARG C 1 61 ? 26.019 -9.500 20.465 1.00 26.38 41 ARG C CA 1
ATOM 1613 C C . ARG C 1 61 ? 25.420 -10.610 19.615 1.00 25.61 41 ARG C C 1
ATOM 1614 O O . ARG C 1 61 ? 24.615 -11.408 20.095 1.00 25.43 41 ARG C O 1
ATOM 1622 N N . GLY C 1 62 ? 25.802 -10.639 18.348 1.00 25.35 42 GLY C N 1
ATOM 1623 C CA . GLY C 1 62 ? 25.278 -11.621 17.414 1.00 25.04 42 GLY C CA 1
ATOM 1624 C C . GLY C 1 62 ? 24.024 -11.118 16.732 1.00 24.87 42 GLY C C 1
ATOM 1625 O O . GLY C 1 62 ? 23.713 -9.922 16.767 1.00 24.86 42 GLY C O 1
ATOM 1626 N N . LYS C 1 63 ? 23.295 -12.046 16.127 1.00 24.63 43 LYS C N 1
ATOM 1627 C CA . LYS C 1 63 ? 22.211 -11.706 15.211 1.00 24.52 43 LYS C CA 1
ATOM 1628 C C . LYS C 1 63 ? 20.812 -11.774 15.817 1.00 24.21 43 LYS C C 1
ATOM 1629 O O . LYS C 1 63 ? 19.840 -11.466 15.127 1.00 24.53 43 LYS C O 1
ATOM 1635 N N . LEU C 1 64 ? 20.714 -12.157 17.091 1.00 23.86 44 LEU C N 1
ATOM 1636 C CA . LEU C 1 64 ? 19.416 -12.318 17.766 1.00 23.56 44 LEU C CA 1
ATOM 1637 C C . LEU C 1 64 ? 19.344 -11.579 19.101 1.00 23.62 44 LEU C C 1
ATOM 1638 O O . LEU C 1 64 ? 20.299 -11.591 19.871 1.00 23.32 44 LEU C O 1
ATOM 1643 N N . ALA C 1 65 ? 18.193 -10.962 19.363 1.00 23.36 45 ALA C N 1
ATOM 1644 C CA . ALA C 1 65 ? 17.874 -10.356 20.658 1.00 23.66 45 ALA C CA 1
ATOM 1645 C C . ALA C 1 65 ? 16.396 -10.614 20.912 1.00 24.01 45 ALA C C 1
ATOM 1646 O O . ALA C 1 65 ? 15.560 -10.348 20.047 1.00 24.08 45 ALA C O 1
ATOM 1648 N N . SER C 1 66 ? 16.073 -11.151 22.080 1.00 24.53 46 SER C N 1
ATOM 1649 C CA . SER C 1 66 ? 14.695 -11.538 22.363 1.00 25.10 46 SER C CA 1
ATOM 1650 C C . SER C 1 66 ? 14.054 -10.677 23.444 1.00 25.34 46 SER C C 1
ATOM 1651 O O . SER C 1 66 ? 14.734 -10.162 24.330 1.00 25.33 46 SER C O 1
ATOM 1654 N N . CYS C 1 67 ? 12.738 -10.518 23.349 1.00 25.60 47 CYS C N 1
ATOM 1655 C CA . CYS C 1 67 ? 11.963 -9.851 24.395 1.00 25.96 47 CYS C CA 1
ATOM 1656 C C . CYS C 1 67 ? 11.423 -10.879 25.383 1.00 26.72 47 CYS C C 1
ATOM 1657 O O . CYS C 1 67 ? 11.080 -11.996 24.994 1.00 26.68 47 CYS C O 1
ATOM 1660 N N . PRO C 1 68 ? 11.338 -10.509 26.659 1.00 27.42 48 PRO C N 1
ATOM 1661 C CA . PRO C 1 68 ? 10.864 -11.436 27.680 1.00 28.22 48 PRO C CA 1
ATOM 1662 C C . PRO C 1 68 ? 9.364 -11.699 27.603 1.00 28.67 48 PRO C C 1
ATOM 1663 O O . PRO C 1 68 ? 8.618 -10.936 26.988 1.00 28.70 48 PRO C O 1
ATOM 1667 N N . GLU C 1 69 ? 8.938 -12.792 28.224 1.00 29.56 49 GLU C N 1
ATOM 1668 C CA . GLU C 1 69 ? 7.528 -13.152 28.237 1.00 30.15 49 GLU C CA 1
ATOM 1669 C C . GLU C 1 69 ? 6.727 -12.014 28.864 1.00 30.01 49 GLU C C 1
ATOM 1670 O O . GLU C 1 69 ? 7.222 -11.293 29.737 1.00 30.16 49 GLU C O 1
ATOM 1676 N N . GLY C 1 70 ? 5.502 -11.837 28.388 1.00 29.72 50 GLY C N 1
ATOM 1677 C CA . GLY C 1 70 ? 4.662 -10.724 28.813 1.00 29.39 50 GLY C CA 1
ATOM 1678 C C . GLY C 1 70 ? 4.884 -9.407 28.085 1.00 28.69 50 GLY C C 1
ATOM 1679 O O . GLY C 1 70 ? 4.222 -8.417 28.398 1.00 28.86 50 GLY C O 1
ATOM 1680 N N . THR C 1 71 ? 5.804 -9.381 27.118 1.00 27.97 51 THR C N 1
ATOM 1681 C CA . THR C 1 71 ? 6.041 -8.181 26.305 1.00 27.08 51 THR C CA 1
ATOM 1682 C C . THR C 1 71 ? 5.932 -8.483 24.819 1.00 26.09 51 THR C C 1
ATOM 1683 O O . THR C 1 71 ? 6.090 -9.631 24.388 1.00 25.74 51 THR C O 1
ATOM 1687 N N . ALA C 1 72 ? 5.680 -7.427 24.051 1.00 25.20 52 ALA C N 1
ATOM 1688 C CA . ALA C 1 72 ? 5.649 -7.493 22.593 1.00 24.53 52 ALA C CA 1
ATOM 1689 C C . ALA C 1 72 ? 6.920 -6.872 22.025 1.00 23.90 52 ALA C C 1
ATOM 1690 O O . ALA C 1 72 ? 7.518 -5.988 22.635 1.00 23.21 52 ALA C O 1
ATOM 1692 N N . VAL C 1 73 ? 7.313 -7.355 20.856 1.00 23.42 53 VAL C N 1
ATOM 1693 C CA . VAL C 1 73 ? 8.459 -6.820 20.124 1.00 23.10 53 VAL C CA 1
ATOM 1694 C C . VAL C 1 73 ? 7.919 -5.781 19.156 1.00 23.14 53 VAL C C 1
ATOM 1695 O O . VAL C 1 73 ? 7.085 -6.106 18.293 1.00 22.03 53 VAL C O 1
ATOM 1699 N N . LEU C 1 74 ? 8.397 -4.542 19.276 1.00 23.10 54 LEU C N 1
ATOM 1700 C CA . LEU C 1 74 ? 7.895 -3.432 18.441 1.00 23.37 54 LEU C CA 1
ATOM 1701 C C . LEU C 1 74 ? 8.789 -3.053 17.266 1.00 23.48 54 LEU C C 1
ATOM 1702 O O . LEU C 1 74 ? 8.309 -2.553 16.241 1.00 23.56 54 LEU C O 1
ATOM 1707 N N . SER C 1 75 ? 10.086 -3.273 17.420 1.00 22.50 55 SER C N 1
ATOM 1708 C CA . SER C 1 75 ? 11.056 -2.924 16.400 1.00 22.67 55 SER C CA 1
ATOM 1709 C C . SER C 1 75 ? 12.372 -3.585 16.749 1.00 22.60 55 SER C C 1
ATOM 1710 O O . SER C 1 75 ? 12.542 -4.128 17.844 1.00 22.10 55 SER C O 1
ATOM 1713 N N . CYS C 1 76 ? 13.299 -3.519 15.810 1.00 23.07 56 CYS C N 1
ATOM 1714 C CA . CYS C 1 76 ? 14.633 -4.040 16.006 1.00 23.40 56 CYS C CA 1
ATOM 1715 C C . CYS C 1 76 ? 15.626 -3.027 15.484 1.00 24.38 56 CYS C C 1
ATOM 1716 O O . CYS C 1 76 ? 15.299 -2.191 14.646 1.00 23.90 56 CYS C O 1
ATOM 1719 N N . SER C 1 77 ? 16.840 -3.104 16.004 1.00 25.14 57 SER C N 1
ATOM 1720 C CA . SER C 1 77 ? 17.950 -2.345 15.472 1.00 25.85 57 SER C CA 1
ATOM 1721 C C . SER C 1 77 ? 19.113 -3.301 15.263 1.00 25.98 57 SER C C 1
ATOM 1722 O O . SER C 1 77 ? 19.226 -4.315 15.949 1.00 26.26 57 SER C O 1
ATOM 1725 N N . CYS C 1 78 ? 19.963 -2.984 14.295 1.00 26.10 58 CYS C N 1
ATOM 1726 C CA . CYS C 1 78 ? 21.127 -3.806 14.002 1.00 26.27 58 CYS C CA 1
ATOM 1727 C C . CYS C 1 78 ? 22.364 -2.946 13.944 1.00 26.73 58 CYS C C 1
ATOM 1728 O O . CYS C 1 78 ? 22.291 -1.782 13.573 1.00 26.46 58 CYS C O 1
ATOM 1731 N N . GLY C 1 79 ? 23.500 -3.531 14.311 1.00 27.30 59 GLY C N 1
ATOM 1732 C CA . GLY C 1 79 ? 24.796 -2.911 14.071 1.00 27.75 59 GLY C CA 1
ATOM 1733 C C . GLY C 1 79 ? 25.170 -2.953 12.597 1.00 28.13 59 GLY C C 1
ATOM 1734 O O . GLY C 1 79 ? 24.440 -3.507 11.770 1.00 28.45 59 GLY C O 1
ATOM 1735 N N . SER C 1 80 ? 26.306 -2.342 12.273 1.00 28.36 60 SER C N 1
ATOM 1736 C CA . SER C 1 80 ? 26.861 -2.360 10.913 1.00 28.56 60 SER C CA 1
ATOM 1737 C C . SER C 1 80 ? 25.936 -1.723 9.857 1.00 28.52 60 SER C C 1
ATOM 1738 O O . SER C 1 80 ? 25.963 -2.116 8.691 1.00 28.83 60 SER C O 1
ATOM 1741 N N . ALA C 1 81 ? 25.127 -0.750 10.285 1.00 28.37 61 ALA C N 1
ATOM 1742 C CA . ALA C 1 81 ? 24.156 -0.029 9.430 1.00 28.21 61 ALA C CA 1
ATOM 1743 C C . ALA C 1 81 ? 23.004 -0.866 8.840 1.00 27.99 61 ALA C C 1
ATOM 1744 O O . ALA C 1 81 ? 22.222 -0.352 8.042 1.00 27.60 61 ALA C O 1
ATOM 1746 N N . CYS C 1 82 ? 22.871 -2.122 9.255 1.00 27.94 62 CYS C N 1
ATOM 1747 C CA . CYS C 1 82 ? 21.898 -3.034 8.643 1.00 28.15 62 CYS C CA 1
ATOM 1748 C C . CYS C 1 82 ? 20.455 -2.702 9.018 1.00 27.90 62 CYS C C 1
ATOM 1749 O O . CYS C 1 82 ? 20.080 -2.788 10.180 1.00 28.02 62 CYS C O 1
ATOM 1752 N N . GLY C 1 83 ? 19.645 -2.339 8.029 1.00 27.42 63 GLY C N 1
ATOM 1753 C CA . GLY C 1 83 ? 18.228 -2.035 8.267 1.00 27.07 63 GLY C CA 1
ATOM 1754 C C . GLY C 1 83 ? 17.282 -3.205 8.039 1.00 26.86 63 GLY C C 1
ATOM 1755 O O . GLY C 1 83 ? 16.061 -3.056 8.183 1.00 26.63 63 GLY C O 1
ATOM 1756 N N . SER C 1 84 ? 17.834 -4.364 7.679 1.00 26.35 64 SER C N 1
ATOM 1757 C CA . SER C 1 84 ? 17.026 -5.548 7.388 1.00 25.85 64 SER C CA 1
ATOM 1758 C C . SER C 1 84 ? 16.939 -6.485 8.589 1.00 25.49 64 SER C C 1
ATOM 1759 O O . SER C 1 84 ? 17.911 -7.161 8.957 1.00 24.99 64 SER C O 1
ATOM 1762 N N . TRP C 1 85 ? 15.759 -6.515 9.193 1.00 25.22 65 TRP C N 1
ATOM 1763 C CA . TRP C 1 85 ? 15.493 -7.402 10.313 1.00 25.13 65 TRP C CA 1
ATOM 1764 C C . TRP C 1 85 ? 14.130 -8.041 10.170 1.00 24.89 65 TRP C C 1
ATOM 1765 O O . TRP C 1 85 ? 13.286 -7.583 9.397 1.00 25.28 65 TRP C O 1
ATOM 1776 N N . ASP C 1 86 ? 13.941 -9.121 10.912 1.00 24.42 66 ASP C N 1
ATOM 1777 C CA . ASP C 1 86 ? 12.647 -9.759 11.035 1.00 24.64 66 ASP C CA 1
ATOM 1778 C C . ASP C 1 86 ? 12.457 -10.248 12.461 1.00 24.83 66 ASP C C 1
ATOM 1779 O O . ASP C 1 86 ? 13.423 -10.530 13.169 1.00 24.57 66 ASP C O 1
ATOM 1784 N N . ILE C 1 87 ? 11.201 -10.330 12.879 1.00 25.27 67 ILE C N 1
ATOM 1785 C CA . ILE C 1 87 ? 10.870 -10.839 14.197 1.00 25.46 67 ILE C CA 1
ATOM 1786 C C . ILE C 1 87 ? 10.438 -12.301 14.091 1.00 25.95 67 ILE C C 1
ATOM 1787 O O . ILE C 1 87 ? 9.541 -12.637 13.317 1.00 26.00 67 ILE C O 1
ATOM 1792 N N . ARG C 1 88 ? 11.109 -13.164 14.852 1.00 26.35 68 ARG C N 1
ATOM 1793 C CA . ARG C 1 88 ? 10.796 -14.592 14.881 1.00 27.00 68 ARG C CA 1
ATOM 1794 C C . ARG C 1 88 ? 9.890 -14.908 16.060 1.00 27.31 68 ARG C C 1
ATOM 1795 O O . ARG C 1 88 ? 10.180 -14.526 17.196 1.00 26.88 68 ARG C O 1
ATOM 1803 N N . GLU C 1 89 ? 8.787 -15.595 15.773 1.00 27.85 69 GLU C N 1
ATOM 1804 C CA . GLU C 1 89 ? 7.882 -16.103 16.794 1.00 28.19 69 GLU C CA 1
ATOM 1805 C C . GLU C 1 89 ? 7.374 -15.001 17.714 1.00 27.92 69 GLU C C 1
ATOM 1806 O O . GLU C 1 89 ? 7.112 -15.233 18.896 1.00 28.08 69 GLU C O 1
ATOM 1812 N N . GLU C 1 90 ? 7.246 -13.798 17.158 1.00 27.66 70 GLU C N 1
ATOM 1813 C CA . GLU C 1 90 ? 6.779 -12.629 17.896 1.00 27.31 70 GLU C CA 1
ATOM 1814 C C . GLU C 1 90 ? 7.566 -12.428 19.189 1.00 27.10 70 GLU C C 1
ATOM 1815 O O . GLU C 1 90 ? 7.053 -11.881 20.155 1.00 27.09 70 GLU C O 1
ATOM 1821 N N . LYS C 1 91 ? 8.827 -12.851 19.185 1.00 26.76 71 LYS C N 1
ATOM 1822 C CA . LYS C 1 91 ? 9.660 -12.749 20.381 1.00 26.42 71 LYS C CA 1
ATOM 1823 C C . LYS C 1 91 ? 11.109 -12.361 20.104 1.00 25.62 71 LYS C C 1
ATOM 1824 O O . LYS C 1 91 ? 11.723 -11.676 20.922 1.00 25.40 71 LYS C O 1
ATOM 1830 N N . VAL C 1 92 ? 11.654 -12.788 18.967 1.00 24.75 72 VAL C N 1
ATOM 1831 C CA . VAL C 1 92 ? 13.087 -12.650 18.706 1.00 24.15 72 VAL C CA 1
ATOM 1832 C C . VAL C 1 92 ? 13.390 -11.763 17.495 1.00 23.62 72 VAL C C 1
ATOM 1833 O O . VAL C 1 92 ? 12.984 -12.073 16.378 1.00 23.17 72 VAL C O 1
ATOM 1837 N N . CYS C 1 93 ? 14.109 -10.667 17.734 1.00 23.12 73 CYS C N 1
ATOM 1838 C CA . CYS C 1 93 ? 14.643 -9.828 16.662 1.00 22.81 73 CYS C CA 1
ATOM 1839 C C . CYS C 1 93 ? 15.820 -10.515 15.994 1.00 22.93 73 CYS C C 1
ATOM 1840 O O . CYS C 1 93 ? 16.752 -10.951 16.670 1.00 22.37 73 CYS C O 1
ATOM 1843 N N . HIS C 1 94 ? 15.776 -10.576 14.667 1.00 22.99 74 HIS C N 1
ATOM 1844 C CA . HIS C 1 94 ? 16.817 -11.197 13.868 1.00 23.46 74 HIS C CA 1
ATOM 1845 C C . HIS C 1 94 ? 17.341 -10.226 12.823 1.00 23.84 74 HIS C C 1
ATOM 1846 O O . HIS C 1 94 ? 16.603 -9.828 11.922 1.00 23.47 74 HIS C O 1
ATOM 1853 N N . CYS C 1 95 ? 18.618 -9.867 12.945 1.00 24.41 75 CYS C N 1
ATOM 1854 C CA . CYS C 1 95 ? 19.306 -9.042 11.952 1.00 25.15 75 CYS C CA 1
ATOM 1855 C C . CYS C 1 95 ? 19.840 -9.897 10.801 1.00 25.76 75 CYS C C 1
ATOM 1856 O O . CYS C 1 95 ? 20.552 -10.879 11.011 1.00 25.34 75 CYS C O 1
ATOM 1859 N N . GLN C 1 96 ? 19.494 -9.505 9.579 1.00 26.54 76 GLN C N 1
ATOM 1860 C CA . GLN C 1 96 ? 19.638 -10.389 8.421 1.00 27.29 76 GLN C CA 1
ATOM 1861 C C . GLN C 1 96 ? 20.940 -10.242 7.660 1.00 28.47 76 GLN C C 1
ATOM 1862 O O . GLN C 1 96 ? 21.314 -11.152 6.912 1.00 28.83 76 GLN C O 1
ATOM 1868 N N . CYS C 1 97 ? 21.618 -9.107 7.803 1.00 29.66 77 CYS C N 1
ATOM 1869 C CA . CYS C 1 97 ? 22.787 -8.859 6.967 1.00 31.01 77 CYS C CA 1
ATOM 1870 C C . CYS C 1 97 ? 23.887 -9.836 7.335 1.00 32.12 77 CYS C C 1
ATOM 1871 O O . CYS C 1 97 ? 23.931 -10.350 8.457 1.00 32.16 77 CYS C O 1
ATOM 1874 N N . ALA C 1 98 ? 24.753 -10.101 6.363 1.00 33.61 78 ALA C N 1
ATOM 1875 C CA . ALA C 1 98 ? 25.798 -11.112 6.491 1.00 34.79 78 ALA C CA 1
ATOM 1876 C C . ALA C 1 98 ? 26.639 -10.898 7.740 1.00 35.87 78 ALA C C 1
ATOM 1877 O O . ALA C 1 98 ? 26.838 -11.835 8.520 1.00 36.11 78 ALA C O 1
ATOM 1879 N N . ARG C 1 99 ? 27.136 -9.680 7.944 1.00 36.79 79 ARG C N 1
ATOM 1880 C CA . ARG C 1 99 ? 27.791 -9.393 9.213 1.00 37.48 79 ARG C CA 1
ATOM 1881 C C . ARG C 1 99 ? 27.051 -8.362 10.047 1.00 37.25 79 ARG C C 1
ATOM 1882 O O . ARG C 1 99 ? 26.615 -7.312 9.565 1.00 37.35 79 ARG C O 1
ATOM 1890 N N . ILE C 1 100 ? 26.928 -8.712 11.317 1.00 37.04 80 ILE C N 1
ATOM 1891 C CA . ILE C 1 100 ? 26.228 -7.932 12.307 1.00 36.65 80 ILE C CA 1
ATOM 1892 C C . I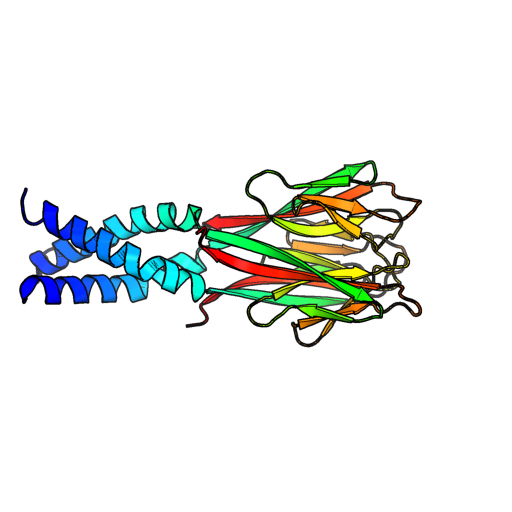LE C 1 100 ? 27.099 -7.906 13.562 1.00 36.09 80 ILE C C 1
ATOM 1893 O O . ILE C 1 100 ? 27.483 -8.959 14.068 1.00 36.35 80 ILE C O 1
ATOM 1898 N N . ASP C 1 101 ? 27.428 -6.706 14.039 1.00 35.29 81 ASP C N 1
ATOM 1899 C CA . ASP C 1 101 ? 28.074 -6.519 15.351 1.00 34.54 81 ASP C CA 1
ATOM 1900 C C . ASP C 1 101 ? 27.156 -6.950 16.494 1.00 33.00 81 ASP C C 1
ATOM 1901 O O . ASP C 1 101 ? 27.565 -7.637 17.437 1.00 33.10 81 ASP C O 1
ATOM 1906 N N . TRP C 1 102 ? 25.914 -6.495 16.414 1.00 31.06 82 TRP C N 1
ATOM 1907 C CA . TRP C 1 102 ? 24.959 -6.656 17.505 1.00 29.37 82 TRP C CA 1
ATOM 1908 C C . TRP C 1 102 ? 23.530 -6.537 16.999 1.00 28.12 82 TRP C C 1
ATOM 1909 O O . TRP C 1 102 ? 23.287 -6.089 15.877 1.00 27.54 82 TRP C O 1
ATOM 1920 N N . THR C 1 103 ? 22.598 -6.929 17.862 1.00 26.72 83 THR C N 1
ATOM 1921 C CA . THR C 1 103 ? 21.163 -6.882 17.583 1.00 25.68 83 THR C CA 1
ATOM 1922 C C . THR C 1 103 ? 20.454 -6.338 18.812 1.00 24.94 83 THR C C 1
ATOM 1923 O O . THR C 1 103 ? 20.841 -6.643 19.935 1.00 24.86 83 THR C O 1
ATOM 1927 N N . ALA C 1 104 ? 19.414 -5.536 18.596 1.00 24.39 84 ALA C N 1
ATOM 1928 C CA . ALA C 1 104 ? 18.628 -5.000 19.697 1.00 23.75 84 ALA C CA 1
ATOM 1929 C C . ALA C 1 104 ? 17.149 -5.081 19.382 1.00 23.54 84 ALA C C 1
ATOM 1930 O O . ALA C 1 104 ? 16.730 -4.821 18.250 1.00 23.18 84 ALA C O 1
ATOM 1932 N N . ALA C 1 105 ? 16.374 -5.424 20.402 1.00 23.31 85 ALA C N 1
ATOM 1933 C CA . ALA C 1 105 ? 14.923 -5.520 20.303 1.00 23.38 85 ALA C CA 1
ATOM 1934 C C . ALA C 1 105 ? 14.269 -4.469 21.188 1.00 23.30 85 ALA C C 1
ATOM 1935 O O . ALA C 1 105 ? 14.690 -4.254 22.323 1.00 22.66 85 ALA C O 1
ATOM 1937 N N . ARG C 1 106 ? 13.241 -3.814 20.658 1.00 23.24 86 ARG C N 1
ATOM 1938 C CA . ARG C 1 106 ? 12.433 -2.892 21.444 1.00 23.32 86 ARG C CA 1
ATOM 1939 C C . ARG C 1 106 ? 11.216 -3.645 21.979 1.00 23.70 86 ARG C C 1
ATOM 1940 O O . ARG C 1 106 ? 10.392 -4.145 21.202 1.00 23.21 86 ARG C O 1
ATOM 1948 N N . CYS C 1 107 ? 11.117 -3.720 23.307 1.00 24.19 87 CYS C N 1
ATOM 1949 C CA . CYS C 1 107 ? 10.120 -4.540 23.992 1.00 24.76 87 CYS C CA 1
ATOM 1950 C C . CYS C 1 107 ? 9.188 -3.625 24.754 1.00 25.20 87 CYS C C 1
ATOM 1951 O O . CYS C 1 107 ? 9.651 -2.713 25.435 1.00 25.58 87 CYS C O 1
ATOM 1954 N N . CYS C 1 108 ? 7.885 -3.853 24.646 1.00 25.71 88 CYS C N 1
ATOM 1955 C CA . CYS C 1 108 ? 6.924 -3.038 25.395 1.00 26.34 88 CYS C CA 1
ATOM 1956 C C . CYS C 1 108 ? 5.792 -3.849 25.981 1.00 26.58 88 CYS C C 1
ATOM 1957 O O . CYS C 1 108 ? 5.457 -4.935 25.504 1.00 26.65 88 CYS C O 1
ATOM 1960 N N . LYS C 1 109 ? 5.187 -3.278 27.009 1.00 27.59 89 LYS C N 1
ATOM 1961 C CA . LYS C 1 109 ? 3.945 -3.788 27.549 1.00 28.49 89 LYS C CA 1
ATOM 1962 C C . LYS C 1 109 ? 3.135 -2.614 28.065 1.00 29.29 89 LYS C C 1
ATOM 1963 O O . LYS C 1 109 ? 3.684 -1.550 28.355 1.00 28.62 89 LYS C O 1
ATOM 1969 N N . LEU C 1 110 ? 1.824 -2.807 28.139 1.00 30.66 90 LEU C N 1
ATOM 1970 C CA . LEU C 1 110 ? 0.945 -1.853 28.793 1.00 31.78 90 LEU C CA 1
ATOM 1971 C C . LEU C 1 110 ? 1.159 -2.025 30.273 1.00 32.68 90 LEU C C 1
ATOM 1972 O O . LEU C 1 110 ? 1.416 -3.133 30.739 1.00 32.92 90 LEU C O 1
ATOM 1977 N N . GLN C 1 111 ? 1.040 -0.936 31.015 1.00 33.74 91 GLN C N 1
ATOM 1978 C CA . GLN C 1 111 ? 1.321 -0.970 32.437 1.00 34.68 91 GLN C CA 1
ATOM 1979 C C . GLN C 1 111 ? 0.583 0.135 33.171 1.00 35.45 91 GLN C C 1
ATOM 1980 O O . GLN C 1 111 ? 0.488 1.257 32.674 1.00 35.49 91 GLN C O 1
ATOM 1986 N N . VAL C 1 112 ? 0.047 -0.190 34.344 1.00 36.74 92 VAL C N 1
ATOM 1987 C CA . VAL C 1 112 ? -0.553 0.812 35.210 1.00 37.60 92 VAL C CA 1
ATOM 1988 C C . VAL C 1 112 ? 0.546 1.591 35.906 1.00 38.44 92 VAL C C 1
ATOM 1989 O O . VAL C 1 112 ? 1.450 1.000 36.505 1.00 38.57 92 VAL C O 1
ATOM 1993 N N . ALA C 1 113 ? 0.458 2.916 35.831 1.00 39.52 93 ALA C N 1
ATOM 1994 C CA . ALA C 1 113 ? 1.337 3.785 36.598 1.00 40.32 93 ALA C CA 1
ATOM 1995 C C . ALA C 1 113 ? 1.152 3.460 38.065 1.00 41.04 93 ALA C C 1
ATOM 1996 O O . ALA C 1 113 ? 0.083 3.700 38.633 1.00 41.36 93 ALA C O 1
ATOM 1998 N N . SER C 1 114 ? 2.189 2.887 38.663 1.00 41.78 94 SER C N 1
ATOM 1999 C CA . SER C 1 114 ? 2.206 2.628 40.091 1.00 42.19 94 SER C CA 1
ATOM 2000 C C . SER C 1 114 ? 3.004 3.741 40.758 1.00 42.33 94 SER C C 1
ATOM 2001 O O . SER C 1 114 ? 2.456 4.591 41.465 1.00 42.46 94 SER C O 1
#

B-factor: mean 30.53, std 9.08, range [18.04, 86.31]

Secondary structure (DSSP, 8-state):
--HHHHHHHHHHHHHHHHHHHHHTTEEEEEEEEEEESSEEEPPTT-EEEEEEESTT---EEEETTTEEEE-SS--SEEEEEEEEEEE--/-TTHHHHHHHHHHHHHHHHHHHHHTEEEEEEEEEEESSEEEPPTT-EEEEEEESTT---EEEETTTEEEE-STT--EEEEEEEEEEE--/--S-SSHHHHHHHHHHHHHHHHHHHHHHTTEEEEEEEEEEESSEEEPPTT-EEEEEEESTT---EEEETTTEEEE-SS--SEEEEEEEEEEE--

Sequence (272 aa):
CPIDEAIDKKIKQDFNSLFPNAIKNIGLNCWTVSSRGKLASCPEGTAVLSCSCGSACGSWDIREEKVCHCQCARIDWTAARCCKLQVASCPIDEAIDKKIKQDFNSLFPNAIKNIGLNCWTVSSRGKLASCPEGTAVLSCSCGSACGSWDIREEKVCHCQCARIDWTAARCCKLQVASSSMPLCPIDEAIDKKIKQDFNSLFPNAIKNIGLNCWTVSSRGKLASCPEGTAVLSCSCGSACGSWDIREEKVCHCQCARIDWTAARCCKLQVAS

Radius of gyration: 22.76 Å; Cα contacts (8 Å, |Δi|>4): 697; chains: 3; bounding box: 70×33×62 Å

Nearest PDB structures (foldseek):
  1rgx-assembly1_B  TM=1.011E+00  e=7.295E-17  Mus musculus
  1rgx-assembly1_C  TM=9.906E-01  e=1.671E-16  Mus musculus
  1rh7-assembly1_B  TM=8.194E-01  e=1.302E-09  Mus musculus
  6u2n-assembly1_B  TM=7.375E-01  e=1.545E-01  Homo sapiens
  6u2p-assembly1_B  TM=7.448E-01  e=5.358E-01  Homo sapiens

Foldseek 3Di:
DPPVVVVVVVVVVVCVVVVVVQVVLKDKDKDKFKDFDFKTWDDPQKFWDDKDWPPPQPDWDAPPRTMIGGDDPDTGMMMTMIIHMDRND/DPPVVVVVVVVVVVCVVCVVVQVVQKDKDKDKFKDFDFKGWDDPQKFWDDKDWPPPQPDWDADPRTMIGGDDPPTGMMMTMIIHMDRND/DVPDPPVVVVVVVVVVVVVCVVVVVVQVVQKDKDKDKFKDFDFKTWDDPQKFWDDKDWPPPQPDWDADPRTMIGGDDPDTGMMMTMIIHMGGND